Protein AF-M5C5A0-F1 (afdb_monomer)

Secondary structure (DSSP, 8-state):
----------------------------PPPPGGGS--TTB-TTT-SB-SSEEEEEPTTSBEEEEEHHHHHHHHHHTTSB-TTT--B--GGGPEEPB-EE-TTS-EE-TTT-PBP-TTS-EEEETTT-BEEEHHHHTT-TTSEETTTTEE--GGGEEEEE-SS------S-----------------------------------------

Radius of gyration: 32.24 Å; Cα contacts (8 Å, |Δi|>4): 245; chains: 1; bounding box: 99×106×56 Å

Nearest PDB structures (foldseek):
  7dvq-assembly1_9  TM=9.021E-01  e=2.151E-14  Homo sapiens
  8i0r-assembly1_9  TM=8.790E-01  e=2.094E-12  Homo sapiens
  8i0p-assembly1_9  TM=9.020E-01  e=4.914E-11  Homo sapiens
  8i0t-assembly1_9  TM=8.671E-01  e=1.571E-09  Homo sapiens
  7qtt-assembly1_u  TM=7.329E-01  e=6.210E-10  Homo sapiens

Sequence (211 aa):
MTSALYITHNEHSAGLHSASSRGFRAKQEGPHPGSRTPFDCCALSFQAFEFPVCARNADGTGTVFDLTNIIPWLKEHNNTHPHTNEPLKPADLIKLHYGKNSSGALIDPITMKPLSEHSHIVAIATTGNVFLADSVSKFAGGRDLVADVAFKKEDVITLQDPHRITTLSIAAPVINAPKTTEDSKDKEPAKADAAKPSKSEVTAKPVSRLF

Mean predicted aligned error: 16.78 Å

InterPro domains:
  IPR003613 U-box domain [PS51698] (35-113)
  IPR003613 U-box domain [SM00504] (41-106)
  IPR013083 Zinc finger, RING/FYVE/PHD-type [G3DSA:3.30.40.10] (41-101)

Organism: Thanatephorus cucumeris (strain AG1-IB / isolate 7/3/14) (NCBI:txid1108050)

Solvent-accessible surface area (backbone atoms only — not comparable to full-atom values): 14175 Å² total; per-residue (Å²): 135,86,84,83,81,86,81,83,92,80,87,87,87,84,80,94,72,96,71,78,94,70,70,88,70,75,70,86,71,66,75,58,75,90,77,53,76,56,91,66,29,11,69,83,78,72,40,74,48,87,51,39,24,28,44,73,46,95,88,42,34,29,52,47,28,20,50,85,62,48,56,57,47,26,69,76,52,76,26,36,33,93,86,82,66,44,85,39,53,83,85,64,47,36,58,50,43,75,27,62,49,97,85,67,48,51,23,21,76,84,77,67,43,73,65,54,89,76,40,42,32,27,30,34,63,90,78,16,44,37,36,38,49,76,55,62,76,64,32,78,86,40,35,43,86,88,79,74,44,78,53,56,80,86,36,48,27,42,59,36,55,70,83,61,86,64,90,83,63,89,81,74,84,81,77,82,72,81,86,83,84,84,86,82,89,84,83,89,84,90,86,87,80,90,86,88,90,86,84,88,85,88,85,80,85,83,90,83,84,88,133

Structure (mmCIF, N/CA/C/O backbone):
data_AF-M5C5A0-F1
#
_entry.id   AF-M5C5A0-F1
#
loop_
_atom_site.group_PDB
_atom_site.id
_atom_site.type_symbol
_atom_site.label_atom_id
_atom_site.label_alt_id
_atom_site.label_comp_id
_atom_site.label_asym_id
_atom_site.label_entity_id
_atom_site.label_seq_id
_atom_site.pdbx_PDB_ins_code
_atom_site.Cartn_x
_atom_site.Cartn_y
_atom_site.Cartn_z
_atom_site.occupancy
_atom_site.B_iso_or_equiv
_atom_site.auth_seq_id
_atom_site.auth_comp_id
_atom_site.auth_asym_id
_atom_site.auth_atom_id
_atom_site.pdbx_PDB_model_num
ATOM 1 N N . MET A 1 1 ? 35.079 63.716 -17.275 1.00 40.19 1 MET A N 1
ATOM 2 C CA . MET A 1 1 ? 33.724 64.282 -17.446 1.00 40.19 1 MET A CA 1
ATOM 3 C C . MET A 1 1 ? 32.855 63.189 -18.037 1.00 40.19 1 MET A C 1
ATOM 5 O O . MET A 1 1 ? 33.188 62.666 -19.089 1.00 40.19 1 MET A O 1
ATOM 9 N N . THR A 1 2 ? 31.858 62.746 -17.280 1.00 37.22 2 THR A N 1
ATOM 10 C CA . THR A 1 2 ? 30.973 61.608 -17.570 1.00 37.22 2 THR A CA 1
ATOM 11 C C . THR A 1 2 ? 30.014 61.927 -18.717 1.00 37.22 2 THR A C 1
ATOM 13 O O . THR A 1 2 ? 29.256 62.890 -18.620 1.00 37.22 2 THR A O 1
ATOM 16 N N . SER A 1 3 ? 30.012 61.119 -19.777 1.00 41.59 3 SER A N 1
ATOM 17 C CA . SER A 1 3 ? 29.034 61.217 -20.866 1.00 41.59 3 SER A CA 1
ATOM 18 C C . SER A 1 3 ? 27.768 60.447 -20.489 1.00 41.59 3 SER A C 1
ATOM 20 O O . SER A 1 3 ? 27.772 59.220 -20.448 1.00 41.59 3 SER A O 1
ATOM 22 N N . ALA A 1 4 ? 26.688 61.170 -20.197 1.00 52.03 4 ALA A N 1
ATOM 23 C CA . ALA A 1 4 ? 25.351 60.606 -20.067 1.00 52.03 4 ALA A CA 1
ATOM 24 C C . ALA A 1 4 ? 24.764 60.370 -21.470 1.00 52.03 4 ALA A C 1
ATOM 26 O O . ALA A 1 4 ? 24.557 61.322 -22.219 1.00 52.03 4 ALA A O 1
ATOM 27 N N . LEU A 1 5 ? 24.505 59.111 -21.826 1.00 60.94 5 LEU A N 1
ATOM 28 C CA . LEU A 1 5 ? 23.739 58.734 -23.017 1.00 60.94 5 LEU A CA 1
ATOM 29 C C . LEU A 1 5 ? 22.284 58.490 -22.599 1.00 60.94 5 LEU A C 1
ATOM 31 O O . LEU A 1 5 ? 21.969 57.490 -21.959 1.00 60.94 5 LEU A O 1
ATOM 35 N N . TYR A 1 6 ? 21.408 59.433 -22.940 1.00 51.03 6 TYR A N 1
ATOM 36 C CA . TYR A 1 6 ? 19.956 59.274 -22.875 1.00 51.03 6 TYR A CA 1
ATOM 37 C C . TYR A 1 6 ? 19.506 58.334 -24.001 1.00 51.03 6 TYR A C 1
ATOM 39 O O . TYR A 1 6 ? 19.740 58.626 -25.171 1.00 51.03 6 TYR A O 1
ATOM 47 N N . ILE A 1 7 ? 18.836 57.232 -23.661 1.00 57.78 7 ILE A N 1
ATOM 48 C CA . ILE A 1 7 ? 18.102 56.406 -24.628 1.00 57.78 7 ILE A CA 1
ATOM 49 C C . ILE A 1 7 ? 16.632 56.829 -24.558 1.00 57.78 7 ILE A C 1
ATOM 51 O O . ILE A 1 7 ? 15.976 56.669 -23.530 1.00 57.78 7 ILE A O 1
ATOM 55 N N . THR A 1 8 ? 16.122 57.405 -25.644 1.00 50.47 8 THR A N 1
ATOM 56 C CA . THR A 1 8 ? 14.718 57.799 -25.802 1.00 50.47 8 THR A CA 1
ATOM 57 C C . THR A 1 8 ? 13.889 56.577 -26.191 1.00 50.47 8 THR A C 1
ATOM 59 O O . THR A 1 8 ? 14.078 56.007 -27.263 1.00 50.47 8 THR A O 1
ATOM 62 N N . HIS A 1 9 ? 12.982 56.154 -25.313 1.00 57.19 9 HIS A N 1
ATOM 63 C CA . HIS A 1 9 ? 12.155 54.964 -25.503 1.00 57.19 9 HIS A CA 1
ATOM 64 C C . HIS A 1 9 ? 10.893 55.306 -26.304 1.00 57.19 9 HIS A C 1
ATOM 66 O O . HIS A 1 9 ? 9.845 55.576 -25.722 1.00 57.19 9 HIS A O 1
ATOM 72 N N . ASN A 1 10 ? 10.978 55.315 -27.633 1.00 58.03 10 ASN A N 1
ATOM 73 C CA . ASN A 1 10 ? 9.782 55.336 -28.470 1.00 58.03 10 ASN A CA 1
ATOM 74 C C . ASN A 1 10 ? 10.079 54.776 -29.857 1.00 58.03 10 ASN A C 1
ATOM 76 O O . ASN A 1 10 ? 10.536 55.522 -30.709 1.00 58.03 10 ASN A O 1
ATOM 80 N N . GLU A 1 11 ? 9.808 53.485 -30.048 1.00 42.66 11 GLU A N 1
ATOM 81 C CA . GLU A 1 11 ? 9.328 52.892 -31.303 1.00 42.66 11 GLU A CA 1
ATOM 82 C C . GLU A 1 11 ? 9.222 51.374 -31.129 1.00 42.66 11 GLU A C 1
ATOM 84 O O . GLU A 1 11 ? 10.219 50.673 -31.153 1.00 42.66 11 GLU A O 1
ATOM 89 N N . HIS A 1 12 ? 8.007 50.872 -30.913 1.00 47.75 12 HIS A N 1
ATOM 90 C CA . HIS A 1 12 ? 7.536 49.593 -31.459 1.00 47.75 12 HIS A CA 1
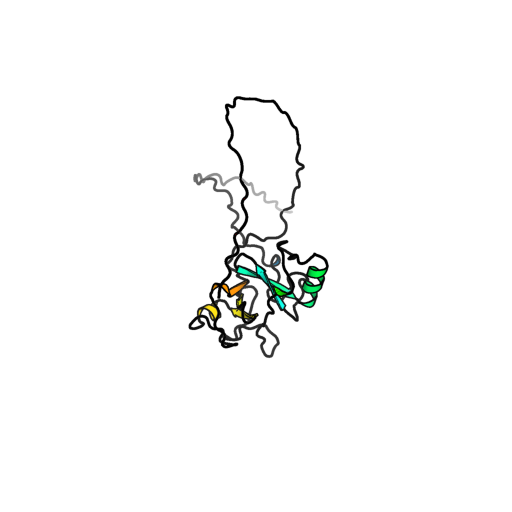ATOM 91 C C . HIS A 1 12 ? 6.006 49.559 -31.314 1.00 47.75 12 HIS A C 1
ATOM 93 O O . HIS A 1 12 ? 5.432 48.879 -30.469 1.00 47.75 12 HIS A O 1
ATOM 99 N N . SER A 1 13 ? 5.333 50.361 -32.141 1.00 51.03 13 SER A N 1
ATOM 100 C CA . SER A 1 13 ? 3.900 50.236 -32.421 1.00 51.03 13 SER A CA 1
ATOM 101 C C . SER A 1 13 ? 3.732 49.852 -33.885 1.00 51.03 13 SER A C 1
ATOM 103 O O . SER A 1 13 ? 3.655 50.723 -34.741 1.00 51.03 13 SER A O 1
ATOM 105 N N . ALA A 1 14 ? 3.711 48.550 -34.171 1.00 47.53 14 ALA A N 1
ATOM 106 C CA . ALA A 1 14 ? 3.110 47.978 -35.378 1.00 47.53 14 ALA A CA 1
ATOM 107 C C . ALA A 1 14 ? 3.051 46.450 -35.239 1.00 47.53 14 ALA A C 1
ATOM 109 O O . ALA A 1 14 ? 4.077 45.778 -35.235 1.00 47.53 14 ALA A O 1
ATOM 110 N N . GLY A 1 15 ? 1.842 45.903 -35.126 1.00 41.78 15 GLY A N 1
ATOM 111 C CA . GLY A 1 15 ? 1.625 44.460 -35.074 1.00 41.78 15 GLY A CA 1
ATOM 112 C C . GLY A 1 15 ? 0.195 44.105 -34.700 1.00 41.78 15 GLY A C 1
ATOM 113 O O . GLY A 1 15 ? -0.046 43.492 -33.666 1.00 41.78 15 GLY A O 1
ATOM 114 N N . LEU A 1 16 ? -0.769 44.536 -35.516 1.00 50.72 16 LEU A N 1
ATOM 115 C CA . LEU A 1 16 ? -2.163 44.125 -35.395 1.00 50.72 16 LEU A CA 1
ATOM 116 C C . LEU A 1 16 ? -2.286 42.659 -35.854 1.00 50.72 16 LEU A C 1
ATOM 118 O O . LEU A 1 16 ? -2.404 42.378 -37.046 1.00 50.72 16 LEU A O 1
ATOM 122 N N . HIS A 1 17 ? -2.287 41.723 -34.908 1.00 46.62 17 HIS A N 1
ATOM 123 C CA . HIS A 1 17 ? -2.818 40.380 -35.122 1.00 46.62 17 HIS A CA 1
ATOM 124 C C . HIS A 1 17 ? -3.947 40.141 -34.125 1.00 46.62 17 HIS A C 1
ATOM 126 O O . HIS A 1 17 ? -3.741 40.037 -32.918 1.00 46.62 17 HIS A O 1
ATOM 132 N N . SER A 1 18 ? -5.166 40.083 -34.658 1.00 52.34 18 SER A N 1
ATOM 133 C CA . SER A 1 18 ? -6.343 39.625 -33.935 1.00 52.34 18 SER A CA 1
ATOM 134 C C . SER A 1 18 ? -6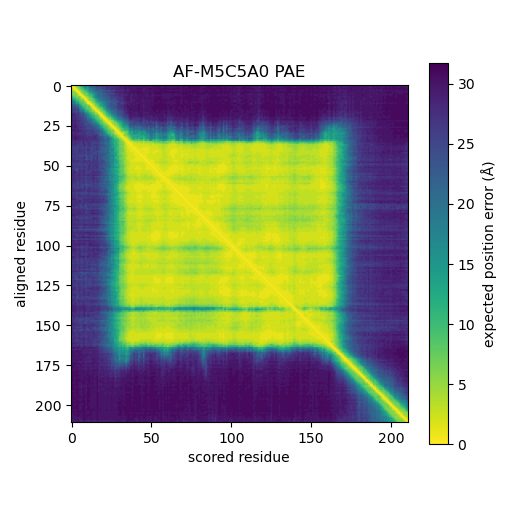.173 38.133 -33.640 1.00 52.34 18 SER A C 1
ATOM 136 O O . SER A 1 18 ? -6.339 37.295 -34.523 1.00 52.34 18 SER A O 1
ATOM 138 N N . ALA A 1 19 ? -5.797 37.799 -32.409 1.00 47.44 19 ALA A N 1
ATOM 139 C CA . ALA A 1 19 ? -5.860 36.445 -31.877 1.00 47.44 19 ALA A CA 1
ATOM 140 C C . ALA A 1 19 ? -6.414 36.533 -30.454 1.00 47.44 19 ALA A C 1
ATOM 142 O O . ALA A 1 19 ? -5.697 36.785 -29.493 1.00 47.44 19 ALA A O 1
ATOM 143 N N . SER A 1 20 ? -7.739 36.405 -30.382 1.00 48.97 20 SER A N 1
ATOM 144 C CA . SER A 1 20 ? -8.556 36.007 -29.235 1.00 48.97 20 SER A CA 1
ATOM 145 C C . SER A 1 20 ? -7.844 35.881 -27.883 1.00 48.97 20 SER A C 1
ATOM 147 O O . SER A 1 20 ? -7.026 34.983 -27.671 1.00 48.97 20 SER A O 1
ATOM 149 N N . SER A 1 21 ? -8.312 36.687 -26.935 1.00 56.75 21 SER A N 1
ATOM 150 C CA . SER A 1 21 ? -8.295 36.436 -25.499 1.00 56.75 21 SER A CA 1
ATOM 151 C C . SER A 1 21 ? -8.746 35.006 -25.165 1.00 56.75 21 SER A C 1
ATOM 153 O O . SER A 1 21 ? -9.904 34.724 -24.865 1.00 56.75 21 SER A O 1
ATOM 155 N N . ARG A 1 22 ? -7.806 34.067 -25.167 1.00 49.69 22 ARG A N 1
ATOM 156 C CA . ARG A 1 22 ? -7.911 32.853 -24.365 1.00 49.69 22 ARG A CA 1
ATOM 157 C C . ARG A 1 22 ? -6.935 33.044 -23.226 1.00 49.69 22 ARG A C 1
ATOM 159 O O . ARG A 1 22 ? -5.734 32.878 -23.401 1.00 49.69 22 ARG A O 1
ATOM 166 N N . GLY A 1 23 ? -7.481 33.496 -22.096 1.00 48.44 23 GLY A N 1
ATOM 167 C CA . GLY A 1 23 ? -6.741 33.672 -20.855 1.00 48.44 23 GLY A CA 1
ATOM 168 C C . GLY A 1 23 ? -5.891 32.447 -20.544 1.00 48.44 23 GLY A C 1
ATOM 169 O O . GLY A 1 23 ? -6.205 31.341 -20.989 1.00 48.44 23 GLY A O 1
ATOM 170 N N . PHE A 1 24 ? -4.812 32.669 -19.796 1.00 56.44 24 PHE A N 1
ATOM 171 C CA . PHE A 1 24 ? -3.973 31.620 -19.236 1.00 56.44 24 PHE A CA 1
ATOM 172 C C . PHE A 1 24 ? -4.874 30.545 -18.617 1.00 56.44 24 PHE A C 1
ATOM 174 O O . PHE A 1 24 ? -5.421 30.710 -17.528 1.00 56.44 24 PHE A O 1
ATOM 181 N N . ARG A 1 25 ? -5.093 29.451 -19.351 1.00 60.34 25 ARG A N 1
ATOM 182 C CA . ARG A 1 25 ? -5.621 28.234 -18.762 1.00 60.34 25 ARG A CA 1
ATOM 183 C C . ARG A 1 25 ? -4.460 27.721 -17.945 1.00 60.34 25 ARG A C 1
ATOM 185 O O . ARG A 1 25 ? -3.510 27.207 -18.531 1.00 60.34 25 ARG A O 1
ATOM 192 N N . ALA A 1 26 ? -4.529 27.924 -16.629 1.00 57.62 26 ALA A N 1
ATOM 193 C CA . ALA A 1 26 ? -3.679 27.203 -15.704 1.00 57.62 26 ALA A CA 1
ATOM 194 C C . ALA A 1 26 ? -3.696 25.750 -16.173 1.00 57.62 26 ALA A C 1
ATOM 196 O O . ALA A 1 26 ? -4.761 25.130 -16.286 1.00 57.62 26 ALA A O 1
ATOM 197 N N . LYS A 1 27 ? -2.526 25.257 -16.586 1.00 57.22 27 LYS A N 1
ATOM 198 C CA . LYS A 1 27 ? -2.355 23.832 -16.817 1.00 57.22 27 LYS A CA 1
ATOM 199 C C . LYS A 1 27 ? -2.840 23.195 -15.522 1.00 57.22 27 LYS A C 1
ATOM 201 O O . LYS A 1 27 ? -2.522 23.711 -14.454 1.00 57.22 27 LYS A O 1
ATOM 206 N N . GLN A 1 28 ? -3.691 22.177 -15.611 1.00 52.94 28 GLN A N 1
ATOM 207 C CA . GLN A 1 28 ? -4.083 21.427 -14.427 1.00 52.94 28 GLN A CA 1
ATOM 208 C C . GLN A 1 28 ? -2.811 20.748 -13.925 1.00 52.94 28 GLN A C 1
ATOM 210 O O . GLN A 1 28 ? -2.444 19.664 -14.373 1.00 52.94 28 GLN A O 1
ATOM 215 N N . GLU A 1 29 ? -2.061 21.479 -13.111 1.00 54.75 29 GLU A N 1
ATOM 216 C CA . GLU A 1 29 ? -0.923 20.986 -12.376 1.00 54.75 29 GLU A CA 1
ATOM 217 C C . GLU A 1 29 ? -1.523 19.963 -11.424 1.00 54.75 29 GLU A C 1
ATOM 219 O O . GLU A 1 29 ? -2.435 20.261 -10.648 1.00 54.75 29 GLU A O 1
ATOM 224 N N . GLY A 1 30 ? -1.103 18.707 -11.588 1.00 55.47 30 GLY A N 1
ATOM 225 C CA . GLY A 1 30 ? -1.418 17.684 -10.606 1.00 55.47 30 GLY A CA 1
ATOM 226 C C . GLY A 1 30 ? -0.950 18.146 -9.221 1.00 55.47 30 GLY A C 1
ATOM 227 O O . GLY A 1 30 ? -0.131 19.066 -9.130 1.00 55.47 30 GLY A O 1
ATOM 228 N N . PRO A 1 31 ? -1.455 17.527 -8.144 1.00 55.44 31 PRO A N 1
ATOM 229 C CA . PRO A 1 31 ? -1.026 17.853 -6.791 1.00 55.44 31 PRO A CA 1
ATOM 230 C C . PRO A 1 31 ? 0.504 17.933 -6.723 1.00 55.44 31 PRO A C 1
ATOM 232 O O . PRO A 1 31 ? 1.196 17.048 -7.234 1.00 55.44 31 PRO A O 1
ATOM 235 N N . HIS A 1 32 ? 1.036 19.016 -6.149 1.00 57.50 32 HIS A N 1
ATOM 236 C CA . HIS A 1 32 ? 2.481 19.202 -6.016 1.00 57.50 32 HIS A CA 1
ATOM 237 C C . HIS A 1 32 ? 3.054 17.958 -5.306 1.00 57.50 32 HIS A C 1
ATOM 239 O O . HIS A 1 32 ? 2.452 17.545 -4.314 1.00 57.50 32 HIS A O 1
ATOM 245 N N . PRO A 1 33 ? 4.170 17.345 -5.750 1.00 54.09 33 PRO A N 1
ATOM 246 C CA . PRO A 1 33 ? 4.688 16.096 -5.173 1.00 54.09 33 PRO A CA 1
ATOM 247 C C . PRO A 1 33 ? 4.787 16.094 -3.634 1.00 54.09 33 PRO A C 1
ATOM 249 O O . PRO A 1 33 ? 4.446 15.105 -3.001 1.00 54.09 33 PRO A O 1
ATOM 252 N N . GLY A 1 34 ? 5.086 17.240 -3.009 1.00 58.50 34 GLY A N 1
ATOM 253 C CA . GLY A 1 34 ? 5.110 17.386 -1.544 1.00 58.50 34 GLY A CA 1
ATOM 254 C C . GLY A 1 34 ? 3.751 17.351 -0.822 1.00 58.50 34 GLY A C 1
ATOM 255 O O . GLY A 1 34 ? 3.719 17.473 0.396 1.00 58.50 34 GLY A O 1
ATOM 256 N N . SER A 1 35 ? 2.630 17.217 -1.536 1.00 67.00 35 SER A N 1
ATOM 257 C CA . SER A 1 35 ? 1.283 17.096 -0.948 1.00 67.00 35 SER A CA 1
ATOM 258 C C . SER A 1 35 ? 0.853 15.647 -0.704 1.00 67.00 35 SER A C 1
ATOM 260 O O . SER A 1 35 ? -0.191 15.410 -0.093 1.00 67.00 35 SER A O 1
ATOM 262 N N . ARG A 1 36 ? 1.644 14.674 -1.172 1.00 76.38 36 ARG A N 1
ATOM 263 C CA . ARG A 1 36 ? 1.360 13.246 -1.046 1.00 76.38 36 ARG A CA 1
ATOM 264 C C . ARG A 1 36 ? 2.233 12.630 0.041 1.00 76.38 36 ARG A C 1
ATOM 266 O O . ARG A 1 36 ? 3.435 12.870 0.082 1.00 76.38 36 ARG A O 1
ATOM 273 N N . THR A 1 37 ? 1.647 11.777 0.877 1.00 85.88 37 THR A N 1
ATOM 274 C CA . THR A 1 37 ? 2.431 10.917 1.768 1.00 85.88 37 THR A CA 1
ATOM 275 C C . THR A 1 37 ? 3.369 10.039 0.930 1.00 85.88 37 THR A C 1
ATOM 277 O O . THR A 1 37 ? 2.889 9.382 -0.002 1.00 85.88 37 THR A O 1
ATOM 280 N N . PRO A 1 38 ? 4.677 10.002 1.243 1.00 91.38 38 PRO A N 1
ATOM 281 C CA . PRO A 1 38 ? 5.609 9.081 0.604 1.00 91.38 38 PRO A CA 1
ATOM 282 C C . PRO A 1 38 ? 5.121 7.628 0.676 1.00 91.38 38 PRO A C 1
ATOM 284 O O . PRO A 1 38 ? 4.442 7.236 1.627 1.00 91.38 38 PRO A O 1
ATOM 287 N N . PHE A 1 39 ? 5.461 6.820 -0.330 1.00 92.62 39 PHE A N 1
ATOM 288 C CA . PHE A 1 39 ? 4.969 5.439 -0.462 1.00 92.62 39 PHE A CA 1
ATOM 289 C C . PHE A 1 39 ? 5.464 4.483 0.635 1.00 92.62 39 PHE A C 1
ATOM 291 O O . PHE A 1 39 ? 4.915 3.392 0.798 1.00 92.62 39 PHE A O 1
ATOM 298 N N . ASP A 1 40 ? 6.514 4.882 1.347 1.00 94.50 40 ASP A N 1
ATOM 299 C CA . ASP A 1 40 ? 7.178 4.181 2.442 1.00 94.50 40 ASP A CA 1
ATOM 300 C C . ASP A 1 40 ? 6.813 4.747 3.828 1.00 94.50 40 ASP A C 1
ATOM 302 O O . ASP A 1 40 ? 7.341 4.291 4.844 1.00 94.50 40 ASP A O 1
ATOM 306 N N . CYS A 1 41 ? 5.873 5.697 3.887 1.00 95.00 41 CYS A N 1
ATOM 307 C CA . CYS A 1 41 ? 5.449 6.360 5.115 1.00 95.00 41 CYS A CA 1
ATOM 308 C C . CYS A 1 41 ? 3.999 6.043 5.505 1.00 95.00 41 CYS A C 1
ATOM 310 O O . CYS A 1 41 ? 3.114 5.822 4.679 1.00 95.00 41 CYS A O 1
ATOM 312 N N . CYS A 1 42 ? 3.742 6.071 6.809 1.00 95.50 42 CYS A N 1
ATOM 313 C CA . CYS A 1 42 ? 2.410 6.003 7.394 1.00 95.50 42 CYS A CA 1
ATOM 314 C C . CYS A 1 42 ? 1.629 7.290 7.094 1.00 95.50 42 CYS A C 1
ATOM 316 O O . CYS A 1 42 ? 2.104 8.388 7.384 1.00 95.50 42 CYS A O 1
ATOM 318 N N . ALA A 1 43 ? 0.395 7.167 6.604 1.00 94.75 43 ALA A N 1
ATOM 319 C CA . ALA A 1 43 ? -0.452 8.323 6.310 1.00 94.75 43 ALA A CA 1
ATOM 320 C C . ALA A 1 43 ? -0.928 9.092 7.556 1.00 94.75 43 ALA A C 1
ATOM 322 O O . ALA A 1 43 ? -1.437 10.195 7.413 1.00 94.75 43 ALA A O 1
ATOM 323 N N . LEU A 1 44 ? -0.780 8.532 8.762 1.00 94.25 44 LEU A N 1
ATOM 324 C CA . LEU A 1 44 ? -1.154 9.209 10.009 1.00 94.25 44 LEU A CA 1
ATOM 325 C C . LEU A 1 44 ? 0.022 9.959 10.652 1.00 94.25 44 LEU A C 1
ATOM 327 O O . LEU A 1 44 ? -0.142 11.087 11.099 1.00 94.25 44 LEU A O 1
ATOM 331 N N . SER A 1 45 ? 1.203 9.336 10.712 1.00 94.25 45 SER A N 1
ATOM 332 C CA . SER A 1 45 ? 2.382 9.907 11.384 1.00 94.25 45 SER A CA 1
ATOM 333 C C . SER A 1 45 ? 3.384 10.562 10.433 1.00 94.25 45 SER A C 1
ATOM 335 O O . SER A 1 45 ? 4.285 11.252 10.900 1.00 94.25 45 SER A O 1
ATOM 337 N N . PHE A 1 46 ? 3.262 10.337 9.120 1.00 93.56 46 PHE A N 1
ATOM 338 C CA . PHE A 1 46 ? 4.229 10.752 8.092 1.00 93.56 46 PHE A CA 1
ATOM 339 C C . PHE A 1 46 ? 5.655 10.222 8.321 1.00 93.56 46 PHE A C 1
ATOM 341 O O . PHE A 1 46 ? 6.622 10.753 7.781 1.00 93.56 46 PHE A O 1
ATOM 348 N N . GLN A 1 47 ? 5.783 9.157 9.111 1.00 94.44 47 GLN A N 1
ATOM 349 C CA . GLN A 1 47 ? 7.037 8.466 9.392 1.00 94.44 47 GLN A CA 1
ATOM 350 C C . GLN A 1 47 ? 7.089 7.139 8.644 1.00 94.44 47 GLN A C 1
ATOM 352 O O . GLN A 1 47 ? 6.044 6.559 8.337 1.00 94.44 47 GLN A O 1
ATOM 357 N N . ALA A 1 48 ? 8.301 6.642 8.400 1.00 95.06 48 ALA A N 1
ATOM 358 C CA . ALA A 1 48 ? 8.505 5.325 7.813 1.00 95.06 48 ALA A CA 1
ATOM 359 C C . ALA A 1 48 ? 7.789 4.245 8.639 1.00 95.06 48 ALA A C 1
ATOM 361 O O . ALA A 1 48 ? 7.879 4.236 9.869 1.00 95.06 48 ALA A O 1
ATOM 362 N N . PHE A 1 49 ? 7.057 3.353 7.972 1.00 95.62 49 PHE A N 1
ATOM 363 C CA . PHE A 1 49 ? 6.327 2.280 8.652 1.00 95.62 49 PHE A CA 1
ATOM 364 C C . PHE A 1 49 ? 7.233 1.084 8.984 1.00 95.62 49 PHE A C 1
ATOM 366 O O . PHE A 1 49 ? 8.175 0.770 8.253 1.00 95.62 49 PHE A O 1
ATOM 373 N N . GLU A 1 50 ? 6.902 0.361 10.056 1.00 94.94 50 GLU A N 1
ATOM 374 C CA . GLU A 1 50 ? 7.546 -0.915 10.402 1.00 94.94 50 GLU A CA 1
ATOM 375 C C . GLU A 1 50 ? 6.602 -2.090 10.123 1.00 94.94 50 GLU A C 1
ATOM 377 O O . GLU A 1 50 ? 6.994 -3.080 9.495 1.00 94.94 50 GLU A O 1
ATOM 382 N N . PHE A 1 51 ? 5.330 -1.939 10.503 1.00 96.69 51 PHE A N 1
ATOM 383 C CA . PHE A 1 51 ? 4.268 -2.921 10.311 1.00 96.69 51 PHE A CA 1
ATOM 384 C C . PHE A 1 51 ? 3.150 -2.307 9.461 1.00 96.69 51 PHE A C 1
ATOM 386 O O . PHE A 1 51 ? 2.092 -1.949 9.992 1.00 96.69 51 PHE A O 1
ATOM 393 N N . PRO A 1 52 ? 3.366 -2.163 8.140 1.00 97.62 52 PRO A N 1
ATOM 394 C CA . PRO A 1 52 ? 2.402 -1.512 7.273 1.00 97.62 52 PRO A CA 1
ATOM 395 C C . PRO A 1 52 ? 1.106 -2.315 7.193 1.00 97.62 52 PRO A C 1
ATOM 397 O O . PRO A 1 52 ? 1.099 -3.535 7.002 1.00 97.62 52 PRO A O 1
ATOM 400 N N . VAL A 1 53 ? -0.003 -1.601 7.300 1.00 98.06 53 VAL A N 1
ATOM 401 C CA . VAL A 1 53 ? -1.355 -2.103 7.089 1.00 98.06 53 VAL A CA 1
ATOM 402 C C . VAL A 1 53 ? -2.100 -1.168 6.149 1.00 98.06 53 VAL A C 1
ATOM 404 O O . VAL A 1 53 ? -1.852 0.035 6.113 1.00 98.06 53 VAL A O 1
ATOM 407 N N . CYS A 1 54 ? -3.020 -1.720 5.376 1.00 97.31 54 CYS A N 1
ATOM 408 C CA . CYS A 1 54 ? -3.828 -0.993 4.419 1.00 97.31 54 CYS A CA 1
ATOM 409 C C . CYS A 1 54 ? -5.281 -0.956 4.881 1.00 97.31 54 CYS A C 1
ATOM 411 O O . CYS A 1 54 ? -5.874 -1.999 5.166 1.00 97.31 54 CYS A O 1
ATOM 413 N N . ALA A 1 55 ? -5.856 0.242 4.906 1.00 97.19 55 ALA A N 1
ATOM 414 C CA . ALA A 1 55 ? -7.297 0.422 4.891 1.00 97.19 55 ALA A CA 1
ATOM 415 C C . ALA A 1 55 ? -7.755 0.527 3.434 1.00 97.19 55 ALA A C 1
ATOM 417 O O . ALA A 1 55 ? -7.281 1.391 2.692 1.00 97.19 55 ALA A O 1
ATOM 418 N N . ARG A 1 56 ? -8.654 -0.365 3.016 1.00 95.81 56 ARG A N 1
ATOM 419 C CA . ARG A 1 56 ? -9.205 -0.370 1.660 1.00 95.81 56 ARG A CA 1
ATOM 420 C C . ARG A 1 56 ? -10.344 0.645 1.550 1.00 95.81 56 ARG A C 1
ATOM 422 O O . ARG A 1 56 ? -11.297 0.583 2.319 1.00 95.81 56 ARG A O 1
ATOM 429 N N . ASN A 1 57 ? -10.267 1.517 0.552 1.00 92.75 57 ASN A N 1
ATOM 430 C CA . ASN A 1 57 ? -11.287 2.512 0.240 1.00 92.75 57 ASN A CA 1
ATOM 431 C C . ASN A 1 57 ? -12.322 1.955 -0.752 1.00 92.75 57 ASN A C 1
ATOM 433 O O . ASN A 1 57 ? -12.047 1.028 -1.524 1.00 92.75 57 ASN A O 1
ATOM 437 N N . ALA A 1 58 ? -13.512 2.561 -0.777 1.00 90.62 58 ALA A N 1
ATOM 438 C CA . ALA A 1 58 ? -14.601 2.164 -1.673 1.00 90.62 58 ALA A CA 1
ATOM 439 C C . ALA A 1 58 ? -14.265 2.327 -3.171 1.00 90.62 58 ALA A C 1
ATOM 441 O O . ALA A 1 58 ? -14.814 1.618 -4.012 1.00 90.62 58 ALA A O 1
ATOM 442 N N . ASP A 1 59 ? -13.342 3.229 -3.514 1.00 90.25 59 ASP A N 1
ATOM 443 C CA . ASP A 1 59 ? -12.927 3.518 -4.892 1.00 90.25 59 ASP A CA 1
ATOM 444 C C . ASP A 1 59 ? -11.869 2.542 -5.448 1.00 90.25 59 ASP A C 1
ATOM 446 O O . ASP A 1 59 ? -11.379 2.734 -6.563 1.00 90.25 59 ASP A O 1
ATOM 450 N N . GLY A 1 60 ? -11.504 1.510 -4.677 1.00 91.19 60 GLY A N 1
ATOM 451 C CA . GLY A 1 60 ? -10.470 0.533 -5.029 1.00 91.19 60 GLY A CA 1
ATOM 452 C C . GLY A 1 60 ? -9.046 0.961 -4.667 1.00 91.19 60 GLY A C 1
ATOM 453 O O . GLY A 1 60 ? -8.105 0.200 -4.902 1.00 91.19 60 GLY A O 1
ATOM 454 N N . THR A 1 61 ? -8.863 2.146 -4.076 1.00 93.81 61 THR A N 1
ATOM 455 C CA . THR A 1 61 ? -7.565 2.542 -3.518 1.00 93.81 61 THR A CA 1
ATOM 456 C C . THR A 1 61 ? -7.379 2.059 -2.089 1.00 93.81 61 THR A C 1
ATOM 458 O O . THR A 1 61 ? -8.308 1.556 -1.457 1.00 93.81 61 THR A O 1
ATOM 461 N N . GLY A 1 62 ? -6.162 2.195 -1.574 1.00 94.31 62 GLY A N 1
ATOM 462 C CA . GLY A 1 62 ? -5.850 1.900 -0.186 1.00 94.31 62 GLY A CA 1
ATOM 463 C C . GLY A 1 62 ? -5.017 2.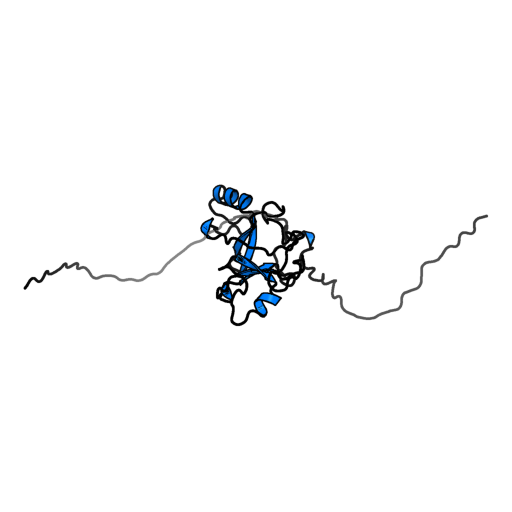997 0.455 1.00 94.31 62 GLY A C 1
ATOM 464 O O . GLY A 1 62 ? -4.095 3.526 -0.166 1.00 94.31 62 GLY A O 1
ATOM 465 N N . THR A 1 63 ? -5.317 3.317 1.710 1.00 95.44 63 THR A N 1
ATOM 466 C CA . THR A 1 63 ? -4.480 4.195 2.532 1.00 95.44 63 THR A CA 1
ATOM 467 C C . THR A 1 63 ? -3.609 3.344 3.447 1.00 95.44 63 THR A C 1
ATOM 469 O O . THR A 1 63 ? -4.108 2.470 4.158 1.00 95.44 63 THR A O 1
ATOM 472 N N . VAL A 1 64 ? -2.295 3.574 3.400 1.00 97.06 64 VAL A N 1
ATOM 473 C CA . VAL A 1 64 ? -1.317 2.818 4.188 1.00 97.06 64 VAL A CA 1
ATOM 474 C C . VAL A 1 64 ? -1.080 3.510 5.522 1.00 97.06 64 VAL A C 1
ATOM 476 O O . VAL A 1 64 ? -0.806 4.709 5.587 1.00 97.06 64 VAL A O 1
ATOM 479 N N . PHE A 1 65 ? -1.149 2.734 6.591 1.00 97.50 65 PHE A N 1
ATOM 480 C CA . PHE A 1 65 ? -0.830 3.159 7.940 1.00 97.50 65 PHE A CA 1
ATOM 481 C C . PHE A 1 65 ? 0.174 2.201 8.560 1.00 97.50 65 PHE A C 1
ATOM 483 O O . PHE A 1 65 ? 0.314 1.060 8.131 1.00 97.50 65 PHE A O 1
ATOM 490 N N . ASP A 1 66 ? 0.840 2.648 9.611 1.00 97.75 66 ASP A N 1
ATOM 491 C CA . ASP A 1 66 ? 1.566 1.743 10.486 1.00 97.75 66 ASP A CA 1
ATOM 492 C C . ASP A 1 66 ? 0.630 1.200 11.573 1.00 97.75 66 ASP A C 1
ATOM 494 O O . ASP A 1 66 ? -0.153 1.956 12.164 1.00 97.75 66 ASP A O 1
ATOM 498 N N . LEU A 1 67 ? 0.716 -0.105 11.844 1.00 97.19 67 LEU A N 1
ATOM 499 C CA . LEU A 1 67 ? -0.144 -0.800 12.804 1.00 97.19 67 LEU A CA 1
ATOM 500 C C . LEU A 1 67 ? -0.120 -0.133 14.188 1.00 97.19 67 LEU A C 1
ATOM 502 O O . LEU A 1 67 ? -1.165 -0.004 14.829 1.00 97.19 67 LEU A O 1
ATOM 506 N N . THR A 1 68 ? 1.057 0.310 14.641 1.00 96.75 68 THR A N 1
ATOM 507 C CA . THR A 1 68 ? 1.223 0.906 15.975 1.00 96.75 68 THR A CA 1
ATOM 508 C C . THR A 1 68 ? 0.523 2.258 16.105 1.00 96.75 68 THR A C 1
ATOM 510 O O . THR A 1 68 ? 0.125 2.629 17.205 1.00 96.75 68 THR A O 1
ATOM 513 N N . ASN A 1 69 ? 0.296 2.943 14.981 1.00 96.94 69 ASN A N 1
ATOM 514 C CA . ASN A 1 69 ? -0.327 4.261 14.923 1.00 96.94 69 ASN A CA 1
ATOM 515 C C . ASN A 1 69 ? -1.839 4.183 14.659 1.00 96.94 69 ASN A C 1
ATOM 517 O O . ASN A 1 69 ? -2.620 4.888 15.300 1.00 96.94 69 ASN A O 1
ATOM 521 N N . ILE A 1 70 ? -2.284 3.306 13.751 1.00 97.62 70 ILE A N 1
ATOM 522 C CA . ILE A 1 70 ? -3.708 3.224 13.386 1.00 97.62 70 ILE A CA 1
ATOM 523 C C . ILE A 1 70 ? -4.562 2.551 14.462 1.00 97.62 70 ILE A C 1
ATOM 525 O O . ILE A 1 70 ? -5.707 2.943 14.672 1.00 97.62 70 ILE A O 1
ATOM 529 N N . ILE A 1 71 ? -4.035 1.557 15.183 1.00 97.69 71 ILE A N 1
ATOM 530 C CA . ILE A 1 71 ? -4.824 0.840 16.194 1.00 97.69 71 ILE A CA 1
ATOM 531 C C . ILE A 1 71 ? -5.231 1.753 17.366 1.00 97.69 71 ILE A C 1
ATOM 533 O O . ILE A 1 71 ? -6.406 1.715 17.743 1.00 97.69 71 ILE A O 1
ATOM 537 N N . PRO A 1 72 ? -4.340 2.583 17.946 1.00 97.38 72 PRO A N 1
ATOM 538 C CA . PRO A 1 72 ? -4.742 3.595 18.922 1.00 97.38 72 PRO A CA 1
ATOM 539 C C . PRO A 1 72 ? -5.771 4.582 18.365 1.00 97.38 72 PRO A C 1
ATOM 541 O O . PRO A 1 72 ? -6.779 4.826 19.026 1.00 97.38 72 PRO A O 1
ATOM 544 N N . TRP A 1 73 ? -5.580 5.063 17.129 1.00 97.50 73 TRP A N 1
ATOM 545 C CA . TRP A 1 73 ? -6.522 5.979 16.481 1.00 97.50 73 TRP A CA 1
ATOM 546 C C . TRP A 1 73 ? -7.940 5.405 16.423 1.00 97.50 73 TRP A C 1
ATOM 548 O O . TRP A 1 73 ? -8.892 6.068 16.832 1.00 97.50 73 TRP A O 1
ATOM 558 N N . LEU A 1 74 ? -8.087 4.156 15.965 1.00 97.56 74 LEU A N 1
ATOM 559 C CA . LEU A 1 74 ? -9.395 3.503 15.849 1.00 97.56 74 LEU A CA 1
ATOM 560 C C . LEU A 1 74 ? -10.084 3.322 17.206 1.00 97.56 74 LEU A C 1
ATOM 562 O O . LEU A 1 74 ? -11.307 3.424 17.281 1.00 97.56 74 LEU A O 1
ATOM 566 N N . LYS A 1 75 ? -9.322 3.088 18.280 1.00 97.38 75 LYS A N 1
ATOM 567 C CA . LYS A 1 75 ? -9.877 2.986 19.639 1.00 97.38 75 LYS A CA 1
ATOM 568 C C . LYS A 1 75 ? -10.417 4.325 20.139 1.00 97.38 75 LYS A C 1
ATOM 570 O O . LYS A 1 75 ? -11.476 4.348 20.755 1.00 97.38 75 LYS A O 1
ATOM 575 N N . GLU A 1 76 ? -9.706 5.415 19.871 1.00 97.56 76 GLU A N 1
ATOM 576 C CA . GLU A 1 76 ? -10.090 6.763 20.306 1.00 97.56 76 GLU A CA 1
ATOM 577 C C . GLU A 1 76 ? -11.235 7.348 19.462 1.00 97.56 76 GLU A C 1
ATOM 579 O O . GLU A 1 76 ? -12.136 7.990 19.994 1.00 97.56 76 GLU A O 1
ATOM 584 N N . HIS A 1 77 ? -11.256 7.053 18.160 1.00 96.69 77 HIS A N 1
ATOM 585 C CA . HIS A 1 77 ? -12.199 7.630 17.195 1.00 96.69 77 HIS A CA 1
ATOM 586 C C . HIS A 1 77 ? -13.311 6.654 16.788 1.00 96.69 77 HIS A C 1
ATOM 588 O O . HIS A 1 77 ? -13.885 6.767 15.706 1.00 96.69 77 HIS A O 1
ATOM 594 N N . ASN A 1 78 ? -13.618 5.677 17.647 1.00 96.62 78 ASN A N 1
ATOM 595 C CA . ASN A 1 78 ? -14.743 4.753 17.492 1.00 96.62 78 ASN A CA 1
ATOM 596 C C . ASN A 1 78 ? -14.787 4.049 16.116 1.00 96.62 78 ASN A C 1
ATOM 598 O O . ASN A 1 78 ? -15.826 4.013 15.456 1.00 96.62 78 ASN A O 1
ATOM 602 N N . ASN A 1 79 ? -13.655 3.471 15.702 1.00 97.25 79 ASN A N 1
ATOM 603 C CA . ASN A 1 79 ? -13.475 2.762 14.430 1.00 97.25 79 ASN A CA 1
ATOM 604 C C . ASN A 1 79 ? -13.772 3.635 13.197 1.00 97.25 79 ASN A C 1
ATOM 606 O O . ASN A 1 79 ? -14.534 3.236 12.317 1.00 97.25 79 ASN A O 1
ATOM 610 N N . THR A 1 80 ? -13.170 4.826 13.142 1.00 96.94 80 THR A N 1
ATOM 611 C CA . THR A 1 80 ? -13.331 5.789 12.041 1.00 96.94 80 THR A CA 1
ATOM 612 C C . THR A 1 80 ? -12.013 6.011 11.301 1.00 96.94 80 THR A C 1
ATOM 614 O O . THR A 1 80 ? -10.969 6.236 11.920 1.00 96.94 80 THR A O 1
ATOM 617 N N . HIS A 1 81 ? -12.054 5.977 9.970 1.00 95.31 81 HIS A N 1
ATOM 618 C CA . HIS A 1 81 ? -10.900 6.202 9.105 1.00 95.31 81 HIS A CA 1
ATOM 619 C C . HIS A 1 81 ? -10.383 7.656 9.221 1.00 95.31 81 HIS A C 1
ATOM 621 O O . HIS A 1 81 ? -11.167 8.581 9.001 1.00 95.31 81 HIS A O 1
ATOM 627 N N . PRO A 1 82 ? -9.071 7.896 9.454 1.00 93.19 82 PRO A N 1
ATOM 628 C CA . PRO A 1 82 ? -8.527 9.241 9.702 1.00 93.19 82 PRO A CA 1
ATOM 629 C C . PRO A 1 82 ? -8.762 10.277 8.589 1.00 93.19 82 PRO A C 1
ATOM 631 O O . PRO A 1 82 ? -8.948 11.453 8.867 1.00 93.19 82 PRO A O 1
ATOM 634 N N . HIS A 1 83 ? -8.730 9.847 7.322 1.00 89.44 83 HIS A N 1
ATOM 635 C CA . HIS A 1 83 ? -8.842 10.748 6.164 1.00 89.44 83 HIS A CA 1
ATOM 636 C C . HIS A 1 83 ? -10.257 10.865 5.581 1.00 89.44 83 HIS A C 1
ATOM 638 O O . HIS A 1 83 ? -10.692 11.958 5.233 1.00 89.44 83 HIS A O 1
ATOM 644 N N . THR A 1 84 ? -10.972 9.747 5.435 1.00 90.00 84 THR A N 1
ATOM 645 C CA . THR A 1 84 ? -12.282 9.706 4.770 1.00 90.00 84 THR A CA 1
ATOM 646 C C . THR A 1 84 ? -13.450 9.864 5.739 1.00 90.00 84 THR A C 1
ATOM 648 O O . THR A 1 84 ? -14.554 10.166 5.300 1.00 90.00 84 THR A O 1
ATOM 651 N N . ASN A 1 85 ? -13.222 9.696 7.049 1.00 92.44 85 ASN A N 1
ATOM 652 C CA . ASN A 1 85 ? -14.263 9.611 8.079 1.00 92.44 85 ASN A CA 1
ATOM 653 C C . ASN A 1 85 ? -15.261 8.454 7.873 1.00 92.44 85 ASN A C 1
ATOM 655 O O . ASN A 1 85 ? -16.341 8.449 8.462 1.00 92.44 85 ASN A O 1
ATOM 659 N N . GLU A 1 86 ? -14.909 7.463 7.053 1.00 94.50 86 GLU A N 1
ATOM 660 C CA . GLU A 1 86 ? -15.713 6.255 6.869 1.00 94.50 86 GLU A CA 1
ATOM 661 C C . GLU A 1 86 ? -15.482 5.251 8.014 1.00 94.50 86 GLU A C 1
ATOM 663 O O . GLU A 1 86 ? -14.418 5.263 8.642 1.00 94.50 86 GLU A O 1
ATOM 668 N N . PRO A 1 87 ? -16.445 4.357 8.303 1.00 96.62 87 PRO A N 1
ATOM 669 C CA . PRO A 1 87 ? -16.246 3.291 9.280 1.00 96.62 87 PRO A CA 1
ATOM 670 C C . PRO A 1 87 ? -15.097 2.360 8.869 1.00 96.62 87 PRO A C 1
ATOM 672 O O . PRO A 1 87 ? -15.101 1.809 7.771 1.00 96.62 87 PRO A O 1
ATOM 675 N N . LEU A 1 88 ? -14.143 2.140 9.770 1.00 97.19 88 LEU A N 1
ATOM 676 C CA . LEU A 1 88 ? -12.987 1.267 9.57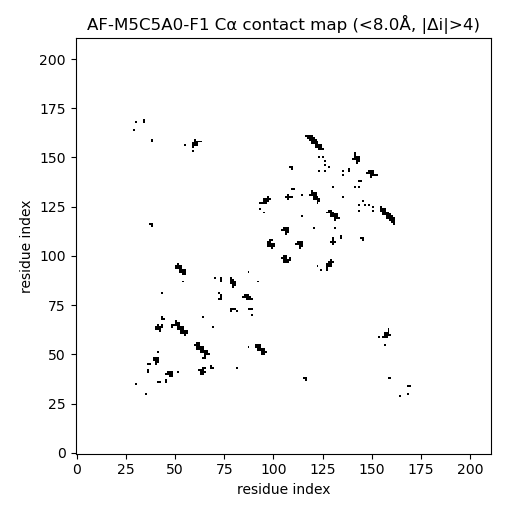2 1.00 97.19 88 LEU A CA 1
ATOM 677 C C . LEU A 1 88 ? -12.743 0.447 10.838 1.00 97.19 88 LEU A C 1
ATOM 679 O O . LEU A 1 88 ? -12.314 0.990 11.859 1.00 97.19 88 LEU A O 1
ATOM 683 N N . LYS A 1 89 ? -12.994 -0.865 10.798 1.00 96.69 89 LYS A N 1
ATOM 684 C CA . LYS A 1 89 ? -12.714 -1.733 11.950 1.00 96.69 89 LYS A CA 1
ATOM 685 C C . LYS A 1 89 ? -11.273 -2.244 11.894 1.00 96.69 89 LYS A C 1
ATOM 687 O O . LYS A 1 89 ? -10.737 -2.448 10.808 1.00 96.69 89 LYS A O 1
ATOM 692 N N . PRO A 1 90 ? -10.666 -2.585 13.044 1.00 96.19 90 PRO A N 1
ATOM 693 C CA . PRO A 1 90 ? -9.340 -3.202 13.073 1.00 96.19 90 PRO A CA 1
ATOM 694 C C . PRO A 1 90 ? -9.237 -4.505 12.267 1.00 96.19 90 PRO A C 1
ATOM 696 O O . PRO A 1 90 ? -8.169 -4.819 11.761 1.00 96.19 90 PRO A O 1
ATOM 699 N N . ALA A 1 91 ? -10.336 -5.257 12.143 1.00 96.06 91 ALA A N 1
ATOM 700 C CA . ALA A 1 91 ? -10.390 -6.498 11.366 1.00 96.06 91 ALA A CA 1
ATOM 701 C C . ALA A 1 91 ? -10.400 -6.271 9.844 1.00 96.06 91 ALA A C 1
ATOM 703 O O . ALA A 1 91 ? -10.076 -7.189 9.099 1.00 96.06 91 ALA A O 1
ATOM 704 N N . ASP A 1 92 ? -10.756 -5.064 9.395 1.00 95.25 92 ASP A N 1
ATOM 705 C CA . ASP A 1 92 ? -10.791 -4.702 7.976 1.00 95.25 92 ASP A CA 1
ATOM 706 C C . ASP A 1 92 ? -9.408 -4.233 7.477 1.00 95.25 92 ASP A C 1
ATOM 708 O O . ASP A 1 92 ? -9.217 -3.991 6.286 1.00 95.25 92 ASP A O 1
ATOM 712 N N . LEU A 1 93 ? -8.432 -4.097 8.386 1.00 97.25 93 LEU A N 1
ATOM 713 C CA . LEU A 1 93 ? -7.058 -3.740 8.056 1.00 97.25 93 LEU A CA 1
ATOM 714 C C . LEU A 1 93 ? -6.329 -4.931 7.433 1.00 97.25 93 LEU A C 1
ATOM 716 O O . LEU A 1 93 ? -6.197 -5.997 8.035 1.00 97.25 93 LEU A O 1
ATOM 720 N N . ILE A 1 94 ? -5.781 -4.713 6.244 1.00 97.94 94 ILE A N 1
ATOM 721 C CA . ILE A 1 94 ? -5.022 -5.720 5.506 1.00 97.94 94 ILE A CA 1
ATOM 722 C C . ILE A 1 94 ? -3.547 -5.534 5.834 1.00 97.94 94 ILE A C 1
ATOM 724 O O . ILE A 1 94 ? -2.984 -4.469 5.590 1.00 97.94 94 ILE A O 1
ATOM 728 N N . LYS A 1 95 ? -2.894 -6.560 6.377 1.00 98.06 95 LYS A N 1
ATOM 729 C CA . LYS A 1 95 ? -1.448 -6.516 6.612 1.00 98.06 95 LYS A CA 1
ATOM 730 C C . LYS A 1 95 ? -0.705 -6.488 5.280 1.00 98.06 95 LYS A C 1
ATOM 732 O O . LYS A 1 95 ? -0.980 -7.317 4.422 1.00 98.06 95 LYS A O 1
ATOM 737 N N . LEU A 1 96 ? 0.230 -5.554 5.122 1.00 98.06 96 LEU A N 1
ATOM 738 C CA . LEU A 1 96 ? 1.025 -5.436 3.907 1.00 98.06 96 LEU A CA 1
ATOM 739 C C . LEU A 1 96 ? 2.394 -6.101 4.056 1.00 98.06 96 LEU A C 1
ATOM 741 O O . LEU A 1 96 ? 3.055 -6.013 5.093 1.00 98.06 96 LEU A O 1
ATOM 745 N N . HIS A 1 97 ? 2.838 -6.720 2.969 1.00 97.06 97 HIS A N 1
ATOM 746 C CA . HIS A 1 97 ? 4.115 -7.404 2.844 1.00 97.06 97 HIS A CA 1
ATOM 747 C C . HIS A 1 97 ? 4.904 -6.782 1.689 1.00 97.06 97 HIS A C 1
ATOM 749 O O . HIS A 1 97 ? 4.702 -7.105 0.519 1.00 97.06 97 HIS A O 1
ATOM 755 N N . TYR A 1 98 ? 5.800 -5.855 2.030 1.00 97.00 98 TYR A N 1
ATOM 756 C CA . TYR A 1 98 ? 6.710 -5.241 1.067 1.00 97.00 98 TYR A CA 1
ATOM 757 C C . TYR A 1 98 ? 7.948 -6.114 0.861 1.00 97.00 98 TYR A C 1
ATOM 759 O O . TYR A 1 98 ? 8.595 -6.523 1.830 1.00 97.00 98 TYR A O 1
ATOM 767 N N . GLY A 1 99 ? 8.315 -6.338 -0.402 1.00 95.88 99 GLY A N 1
ATOM 768 C CA . GLY A 1 99 ? 9.602 -6.925 -0.755 1.00 95.88 99 GLY A CA 1
ATOM 769 C C . GLY A 1 99 ? 10.745 -5.997 -0.344 1.00 95.88 99 GLY A C 1
ATOM 770 O O . GLY A 1 99 ? 10.680 -4.786 -0.557 1.00 95.88 99 GLY A O 1
ATOM 771 N N . LYS A 1 100 ? 11.799 -6.557 0.252 1.00 95.50 100 LYS A N 1
ATOM 772 C CA . LYS A 1 100 ? 13.016 -5.829 0.629 1.00 95.50 100 LYS A CA 1
ATOM 773 C C . LYS A 1 100 ? 14.225 -6.529 0.031 1.00 95.50 100 LYS A C 1
ATOM 775 O O . LYS A 1 100 ? 14.303 -7.756 0.055 1.00 95.50 100 LYS A O 1
ATOM 780 N N . ASN A 1 101 ? 15.163 -5.756 -0.502 1.00 95.06 101 ASN A N 1
ATOM 781 C CA . ASN A 1 101 ? 16.451 -6.290 -0.936 1.00 95.06 101 ASN A CA 1
ATOM 782 C C . ASN A 1 101 ? 17.441 -6.378 0.248 1.00 95.06 101 ASN A C 1
ATOM 784 O O . ASN A 1 101 ? 17.134 -5.991 1.376 1.00 95.06 101 ASN A O 1
ATOM 788 N N . SER A 1 102 ? 18.662 -6.846 -0.016 1.00 95.00 102 SER A N 1
ATOM 789 C CA . SER A 1 102 ? 19.729 -6.944 0.991 1.00 95.00 102 SER A CA 1
ATOM 790 C C . SER A 1 102 ? 20.182 -5.596 1.566 1.00 95.00 102 SER A C 1
ATOM 792 O O . SER A 1 102 ? 20.741 -5.570 2.658 1.00 95.00 102 SER A O 1
ATOM 794 N N . SER A 1 103 ? 19.933 -4.481 0.870 1.00 93.31 103 SER A N 1
ATOM 795 C CA . SER A 1 103 ? 20.215 -3.129 1.367 1.00 93.31 103 SER A CA 1
ATOM 796 C C . SER A 1 103 ? 19.043 -2.513 2.141 1.00 93.31 103 SER A C 1
ATOM 798 O O . SER A 1 103 ? 19.122 -1.352 2.530 1.00 93.31 103 SER A O 1
ATOM 800 N N . GLY A 1 104 ? 17.943 -3.249 2.332 1.00 90.62 104 GLY A N 1
ATOM 801 C CA . GLY A 1 104 ? 16.734 -2.764 2.999 1.00 90.62 104 GLY A CA 1
ATOM 802 C C . GLY A 1 104 ? 15.844 -1.853 2.146 1.00 90.62 104 GLY A C 1
ATOM 803 O O . GLY A 1 104 ? 14.834 -1.367 2.650 1.00 90.62 104 GLY A O 1
ATOM 804 N N . ALA A 1 105 ? 16.171 -1.641 0.868 1.00 93.75 105 ALA A N 1
ATOM 805 C CA . ALA A 1 105 ? 15.339 -0.868 -0.048 1.00 93.75 105 ALA A CA 1
ATOM 806 C C . ALA A 1 105 ? 14.107 -1.677 -0.476 1.00 93.75 105 ALA A C 1
ATOM 808 O O . ALA A 1 105 ? 14.193 -2.891 -0.699 1.00 93.75 105 ALA A O 1
ATOM 809 N N . LEU A 1 106 ? 12.969 -0.991 -0.604 1.00 96.56 106 LEU A N 1
ATOM 810 C CA . LEU A 1 106 ? 11.713 -1.604 -1.025 1.00 96.56 106 LEU A CA 1
ATOM 811 C C . LEU A 1 106 ? 11.766 -1.950 -2.517 1.00 96.56 106 LEU A C 1
ATOM 813 O O . LEU A 1 106 ? 12.107 -1.110 -3.354 1.00 96.56 106 LEU A O 1
ATOM 817 N N . ILE A 1 107 ? 11.419 -3.190 -2.843 1.00 97.19 107 ILE A N 1
ATOM 818 C CA . ILE A 1 107 ? 11.452 -3.730 -4.201 1.00 97.19 107 ILE A CA 1
ATOM 819 C C . ILE A 1 107 ? 10.170 -4.495 -4.518 1.00 97.19 107 ILE A C 1
ATOM 821 O O . ILE A 1 107 ? 9.490 -5.013 -3.632 1.00 97.19 107 ILE A O 1
ATOM 825 N N . ASP A 1 108 ? 9.887 -4.623 -5.807 1.00 96.94 108 ASP A N 1
ATOM 826 C CA . ASP A 1 108 ? 8.951 -5.619 -6.307 1.00 96.94 108 ASP A CA 1
ATOM 827 C C . ASP A 1 108 ? 9.579 -7.025 -6.196 1.00 96.94 108 ASP A C 1
ATOM 829 O O . ASP A 1 108 ? 10.647 -7.249 -6.772 1.00 96.94 108 ASP A O 1
ATOM 833 N N . PRO A 1 109 ? 8.948 -7.986 -5.501 1.00 95.75 109 PRO A N 1
ATOM 834 C CA . PRO A 1 109 ? 9.522 -9.315 -5.277 1.00 95.75 109 PRO A CA 1
ATOM 835 C C . PRO A 1 109 ? 9.597 -10.195 -6.538 1.00 95.75 109 PRO A C 1
ATOM 837 O O . PRO A 1 109 ? 10.301 -11.201 -6.527 1.00 95.75 109 PRO A O 1
ATOM 840 N N . ILE A 1 110 ? 8.897 -9.844 -7.622 1.00 94.06 110 ILE A N 1
ATOM 841 C CA . ILE A 1 110 ? 8.914 -10.593 -8.887 1.00 94.06 110 ILE A CA 1
ATOM 842 C C . ILE A 1 110 ? 9.913 -9.990 -9.861 1.00 94.06 110 ILE A C 1
ATOM 844 O O . ILE A 1 110 ? 10.727 -10.700 -10.449 1.00 94.06 110 ILE A O 1
ATOM 848 N N . THR A 1 111 ? 9.856 -8.674 -10.060 1.00 93.75 111 THR A N 1
ATOM 849 C CA . THR A 1 111 ? 10.734 -8.012 -11.040 1.00 93.75 111 THR A CA 1
ATOM 850 C C . THR A 1 111 ? 12.052 -7.533 -10.445 1.00 93.75 111 THR A C 1
ATOM 852 O O . THR A 1 111 ? 12.922 -7.098 -11.199 1.00 93.75 111 THR A O 1
ATOM 855 N N . MET A 1 112 ? 12.204 -7.591 -9.118 1.00 94.62 112 MET A N 1
ATOM 856 C CA . MET A 1 112 ? 13.348 -7.066 -8.360 1.00 94.62 112 MET A CA 1
ATOM 857 C C . MET A 1 112 ? 13.616 -5.575 -8.612 1.00 94.62 112 MET A C 1
ATOM 859 O O . MET A 1 112 ? 14.697 -5.064 -8.316 1.00 94.62 112 MET A O 1
ATOM 863 N N . LYS A 1 113 ? 12.631 -4.857 -9.165 1.00 95.94 113 LYS A N 1
ATOM 864 C CA . LYS A 1 113 ? 12.728 -3.426 -9.440 1.00 95.94 113 LYS A CA 1
ATOM 865 C C . LYS A 1 113 ? 12.521 -2.630 -8.150 1.00 95.94 113 LYS A C 1
ATOM 867 O O . LYS A 1 113 ? 11.591 -2.947 -7.407 1.00 95.94 113 LYS A O 1
ATOM 872 N N . PRO A 1 114 ? 13.323 -1.582 -7.900 1.00 96.00 114 PRO A N 1
ATOM 873 C CA . PRO A 1 114 ? 13.082 -0.665 -6.793 1.00 96.00 114 PRO A CA 1
ATOM 874 C C . PRO A 1 114 ? 11.721 0.016 -6.912 1.00 96.00 114 PRO A C 1
ATOM 876 O O . PRO A 1 114 ? 11.342 0.462 -7.998 1.00 96.00 114 PRO A O 1
ATOM 879 N N . LEU A 1 115 ? 11.014 0.119 -5.790 1.00 95.88 115 LEU A N 1
ATOM 880 C CA . LEU A 1 115 ? 9.836 0.972 -5.684 1.00 95.88 115 LEU A CA 1
ATOM 881 C C . LEU A 1 115 ? 10.283 2.431 -5.531 1.00 95.88 115 LEU A C 1
ATOM 883 O O . LEU A 1 115 ? 11.286 2.724 -4.880 1.00 95.88 115 LEU A O 1
ATOM 887 N N . SER A 1 116 ? 9.543 3.346 -6.148 1.00 93.62 116 SER A N 1
ATOM 888 C CA . SER A 1 116 ? 9.826 4.783 -6.122 1.00 93.62 116 SER A CA 1
ATOM 889 C C . SER A 1 116 ? 8.545 5.606 -6.007 1.00 93.62 116 SER A C 1
ATOM 891 O O . SER A 1 116 ? 7.440 5.102 -6.210 1.00 93.62 116 SER A O 1
ATOM 893 N N . GLU A 1 117 ? 8.687 6.908 -5.764 1.00 90.56 117 GLU A N 1
ATOM 894 C CA . GLU A 1 117 ? 7.573 7.865 -5.674 1.00 90.56 117 GLU A CA 1
ATOM 895 C C . GLU A 1 117 ? 6.736 7.972 -6.965 1.00 90.56 117 GLU A C 1
ATOM 897 O O . GLU A 1 117 ? 5.563 8.333 -6.936 1.00 90.56 117 GLU A O 1
ATOM 902 N N . HIS A 1 118 ? 7.309 7.600 -8.110 1.00 90.62 118 HIS A N 1
ATOM 903 C CA . HIS A 1 118 ? 6.622 7.599 -9.405 1.00 90.62 118 HIS A CA 1
ATOM 904 C C . HIS A 1 118 ? 6.209 6.199 -9.863 1.00 90.62 118 HIS A C 1
ATOM 906 O O . HIS A 1 118 ? 5.794 6.014 -11.003 1.00 90.62 118 HIS A O 1
ATOM 912 N N . SER A 1 119 ? 6.349 5.191 -9.006 1.00 93.94 119 SER A N 1
ATOM 913 C CA . SER A 1 119 ? 5.931 3.831 -9.330 1.00 93.94 119 SER A CA 1
ATOM 914 C C . SER A 1 119 ? 4.428 3.671 -9.132 1.00 93.94 119 SER A C 1
ATOM 916 O O . SER A 1 119 ? 3.888 4.172 -8.149 1.00 93.94 119 SER A O 1
ATOM 918 N N . HIS A 1 120 ? 3.753 2.935 -10.019 1.00 95.44 120 HIS A N 1
ATOM 919 C CA . HIS A 1 120 ? 2.388 2.477 -9.758 1.00 95.44 120 HIS A CA 1
ATOM 920 C C . HIS A 1 120 ? 2.454 1.239 -8.856 1.00 95.44 120 HIS A C 1
ATOM 922 O O . HIS A 1 120 ? 2.832 0.156 -9.307 1.00 95.44 120 HIS A O 1
ATOM 928 N N . ILE A 1 121 ? 2.113 1.419 -7.582 1.00 97.06 121 ILE A N 1
ATOM 929 C CA . ILE A 1 121 ? 2.215 0.408 -6.529 1.00 97.06 121 ILE A CA 1
ATOM 930 C C . ILE A 1 121 ? 0.820 -0.106 -6.188 1.00 97.06 121 ILE A C 1
ATOM 932 O O . ILE A 1 121 ? -0.101 0.668 -5.899 1.00 97.06 121 ILE A O 1
ATOM 936 N N . VAL A 1 122 ? 0.682 -1.425 -6.187 1.00 97.44 122 VAL A N 1
ATOM 937 C CA . VAL A 1 122 ? -0.561 -2.130 -5.881 1.00 97.44 122 VAL A CA 1
ATOM 938 C C . VAL A 1 122 ? -0.312 -3.210 -4.836 1.00 97.44 122 VAL A C 1
ATOM 940 O O . VAL A 1 122 ? 0.779 -3.769 -4.757 1.00 97.44 122 VAL A O 1
ATOM 943 N N . ALA A 1 123 ? -1.329 -3.519 -4.044 1.00 97.88 123 ALA A N 1
ATOM 944 C CA . ALA A 1 123 ? -1.330 -4.643 -3.120 1.00 97.88 123 ALA A CA 1
ATOM 945 C C . ALA A 1 123 ? -2.448 -5.620 -3.477 1.00 97.88 123 ALA A C 1
ATOM 947 O O . ALA A 1 123 ? -3.498 -5.215 -3.977 1.00 97.88 123 ALA A O 1
ATOM 948 N N . ILE A 1 124 ? -2.240 -6.903 -3.203 1.00 97.31 124 ILE A N 1
ATOM 949 C CA . ILE A 1 124 ? -3.285 -7.920 -3.341 1.00 97.31 124 ILE A CA 1
ATOM 950 C C . ILE A 1 124 ? -3.975 -8.081 -1.985 1.00 97.31 124 ILE A C 1
ATOM 952 O O . ILE A 1 124 ? -3.326 -8.419 -1.001 1.00 97.31 124 ILE A O 1
ATOM 956 N N . ALA A 1 125 ? -5.288 -7.862 -1.917 1.00 96.44 125 ALA A N 1
ATOM 957 C CA . ALA A 1 125 ? -6.052 -7.868 -0.668 1.00 96.44 125 ALA A CA 1
ATOM 958 C C . ALA A 1 125 ? -6.000 -9.212 0.076 1.00 96.44 125 ALA A C 1
ATOM 960 O O . ALA A 1 125 ? -6.031 -9.240 1.302 1.00 96.44 125 ALA A O 1
ATOM 961 N N . THR A 1 126 ? -5.930 -10.322 -0.663 1.00 95.50 126 THR A N 1
ATOM 962 C CA . THR A 1 126 ? -5.958 -11.677 -0.099 1.00 95.50 126 THR A CA 1
ATOM 963 C C . THR A 1 126 ? -4.638 -12.078 0.552 1.00 95.50 126 THR A C 1
ATOM 965 O O . THR A 1 126 ? -4.652 -12.747 1.582 1.00 95.50 126 THR A O 1
ATOM 968 N N . THR A 1 127 ? -3.504 -11.684 -0.031 1.00 96.62 127 THR A N 1
ATOM 969 C CA . THR A 1 127 ? -2.165 -12.074 0.441 1.00 96.62 127 THR A CA 1
ATOM 970 C C . THR A 1 127 ? -1.442 -10.954 1.178 1.00 96.62 127 THR A C 1
ATOM 972 O O . THR A 1 127 ? -0.519 -11.220 1.940 1.00 96.62 127 THR A O 1
ATOM 975 N N . GLY A 1 128 ? -1.835 -9.702 0.949 1.00 97.12 128 GLY A N 1
ATOM 976 C CA . GLY A 1 128 ? -1.150 -8.522 1.463 1.00 97.12 128 GLY A CA 1
ATOM 977 C C . GLY A 1 128 ? 0.154 -8.189 0.735 1.00 97.12 128 GLY A C 1
ATOM 978 O O . GLY A 1 128 ? 0.812 -7.212 1.090 1.00 97.12 128 GLY A O 1
ATOM 979 N N . ASN A 1 129 ? 0.555 -8.967 -0.273 1.00 97.62 129 ASN A N 1
ATOM 980 C CA . ASN A 1 129 ? 1.802 -8.730 -0.994 1.00 97.62 129 ASN A CA 1
ATOM 981 C C . ASN A 1 129 ? 1.710 -7.475 -1.868 1.00 97.62 129 ASN A C 1
ATOM 983 O 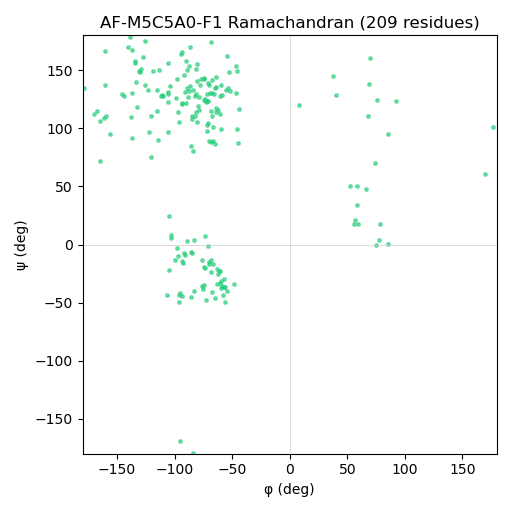O . ASN A 1 129 ? 0.692 -7.227 -2.524 1.00 97.62 129 ASN A O 1
ATOM 987 N N . VAL A 1 130 ? 2.793 -6.695 -1.871 1.00 97.81 130 VAL A N 1
ATOM 988 C CA . VAL A 1 130 ? 2.897 -5.425 -2.596 1.00 97.81 130 VAL A CA 1
ATOM 989 C C . VAL A 1 130 ? 3.771 -5.586 -3.838 1.00 97.81 130 VAL A C 1
ATOM 991 O O . VAL A 1 130 ? 4.890 -6.096 -3.766 1.00 97.81 130 VAL A O 1
ATOM 994 N N . PHE A 1 131 ? 3.270 -5.108 -4.974 1.00 97.62 131 PHE A N 1
ATOM 995 C CA . PHE A 1 131 ? 3.888 -5.240 -6.291 1.00 97.62 131 PHE A CA 1
ATOM 996 C C . PHE A 1 131 ? 3.811 -3.933 -7.081 1.00 97.62 131 PHE A C 1
ATOM 998 O O . PHE A 1 131 ? 3.031 -3.028 -6.770 1.00 97.62 131 PHE A O 1
ATOM 1005 N N . LEU A 1 132 ? 4.568 -3.865 -8.174 1.00 97.38 132 LEU A N 1
ATOM 1006 C CA . LEU A 1 132 ? 4.290 -2.912 -9.240 1.00 97.38 132 LEU A CA 1
ATOM 1007 C C . LEU A 1 132 ? 3.076 -3.378 -10.052 1.00 97.38 132 LEU A C 1
ATOM 1009 O O . LEU A 1 132 ? 2.923 -4.570 -10.337 1.00 97.38 132 LEU A O 1
ATOM 1013 N N . ALA A 1 133 ? 2.244 -2.434 -10.493 1.00 95.69 133 ALA A N 1
ATOM 1014 C CA . ALA A 1 133 ? 1.093 -2.729 -11.351 1.00 95.69 133 ALA A CA 1
ATOM 1015 C C . ALA A 1 133 ? 1.504 -3.471 -12.639 1.00 95.69 133 ALA A C 1
ATOM 1017 O O . ALA A 1 133 ? 0.827 -4.405 -13.071 1.00 95.69 133 ALA A O 1
ATOM 1018 N N . ASP A 1 134 ? 2.666 -3.119 -13.197 1.00 94.25 134 ASP A N 1
ATOM 1019 C CA . ASP A 1 134 ? 3.270 -3.797 -14.348 1.00 94.25 134 ASP A CA 1
ATOM 1020 C C . ASP A 1 134 ? 3.496 -5.294 -14.101 1.00 94.25 134 ASP A C 1
ATOM 1022 O O . ASP A 1 134 ? 3.343 -6.099 -15.020 1.00 94.25 134 ASP A O 1
ATOM 1026 N N . SER A 1 135 ? 3.861 -5.683 -12.879 1.00 94.44 135 SER A N 1
ATOM 1027 C CA . SER A 1 135 ? 4.094 -7.082 -12.513 1.00 94.44 135 SER A CA 1
ATOM 1028 C C . SER A 1 135 ? 2.778 -7.836 -12.414 1.00 94.44 135 SER A C 1
ATOM 1030 O O . SER A 1 135 ? 2.627 -8.876 -13.051 1.00 94.44 135 SER A O 1
ATOM 1032 N N . VAL A 1 136 ? 1.793 -7.261 -11.717 1.00 94.06 136 VAL A N 1
ATOM 1033 C CA . VAL A 1 136 ? 0.452 -7.852 -11.575 1.00 94.06 136 VAL A CA 1
ATOM 1034 C C . VAL A 1 136 ? -0.218 -8.049 -12.937 1.00 94.06 136 VAL A C 1
ATOM 1036 O O . VAL A 1 136 ? -0.847 -9.079 -13.167 1.00 94.06 136 VAL A O 1
ATOM 1039 N N . SER A 1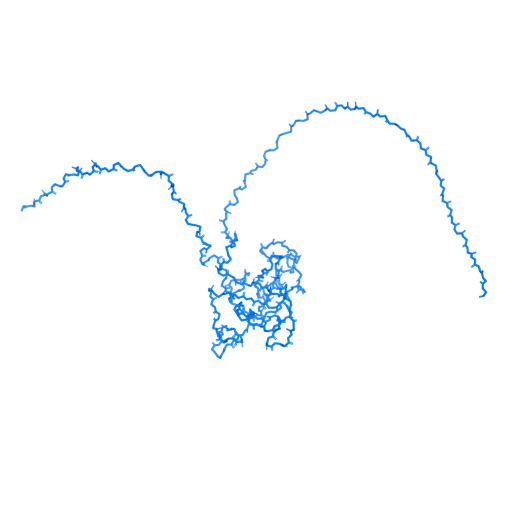 137 ? -0.020 -7.124 -13.884 1.00 91.50 137 SER A N 1
ATOM 1040 C CA . SER A 1 137 ? -0.547 -7.254 -15.254 1.00 91.50 137 SER A CA 1
ATOM 1041 C C . SER A 1 137 ? -0.004 -8.470 -16.022 1.00 91.50 137 SER A C 1
ATOM 1043 O O . SER A 1 137 ? -0.642 -8.944 -16.961 1.00 91.50 137 SER A O 1
ATOM 1045 N N . LYS A 1 138 ? 1.160 -8.990 -15.615 1.00 91.44 138 LYS A N 1
ATOM 1046 C CA . LYS A 1 138 ? 1.836 -10.142 -16.229 1.00 91.44 138 LYS A CA 1
ATOM 1047 C C . LYS A 1 138 ? 1.576 -11.448 -15.487 1.00 91.44 138 LYS A C 1
ATOM 1049 O O . LYS A 1 138 ? 2.055 -12.493 -15.929 1.00 91.44 138 LYS A O 1
ATOM 1054 N N . PHE A 1 139 ? 0.850 -11.416 -14.371 1.00 91.75 139 PHE A N 1
ATOM 1055 C CA . PHE A 1 139 ? 0.527 -12.624 -13.625 1.00 91.75 139 PHE A CA 1
ATOM 1056 C C . PHE A 1 139 ? -0.424 -13.489 -14.446 1.00 91.75 139 PHE A C 1
ATOM 1058 O O . PHE A 1 139 ? -1.586 -13.146 -14.675 1.00 91.75 139 PHE A O 1
ATOM 1065 N N . ALA A 1 140 ? 0.090 -14.627 -14.906 1.00 79.88 140 ALA A N 1
ATOM 1066 C CA . ALA A 1 140 ? -0.680 -15.577 -15.686 1.00 79.88 140 ALA A CA 1
ATOM 1067 C C . ALA A 1 140 ? -1.868 -16.086 -14.852 1.00 79.88 140 ALA A C 1
ATOM 1069 O O . ALA A 1 140 ? -1.692 -16.773 -13.849 1.00 79.88 140 ALA A O 1
ATOM 1070 N N . GLY A 1 141 ? -3.084 -15.726 -15.269 1.00 82.00 141 GLY A N 1
ATOM 1071 C CA . GLY A 1 141 ? -4.320 -16.209 -14.653 1.00 82.00 141 GLY A CA 1
ATOM 1072 C C . GLY A 1 141 ? -4.721 -15.538 -13.336 1.00 82.00 141 GLY A C 1
ATOM 1073 O O . GLY A 1 141 ? -5.544 -16.110 -12.628 1.00 82.00 141 GLY A O 1
ATOM 1074 N N . GLY A 1 142 ? -4.179 -14.359 -12.997 1.00 89.62 142 GLY A N 1
ATOM 1075 C CA . GLY A 1 142 ? -4.571 -13.648 -11.770 1.00 89.62 142 GLY A CA 1
ATOM 1076 C C . GLY A 1 142 ? -4.162 -14.409 -10.509 1.00 89.62 142 GLY A C 1
ATOM 1077 O O . GLY A 1 142 ? -4.968 -14.649 -9.616 1.00 89.62 142 GLY A O 1
ATOM 1078 N N . ARG A 1 143 ? -2.908 -14.858 -10.460 1.00 94.00 143 ARG A N 1
ATOM 1079 C CA . ARG A 1 143 ? -2.347 -15.587 -9.322 1.00 94.00 143 ARG A CA 1
ATOM 1080 C C . ARG A 1 143 ? -1.113 -14.879 -8.789 1.00 94.00 143 ARG A C 1
ATOM 1082 O O . ARG A 1 143 ? -0.256 -14.467 -9.563 1.00 94.00 143 ARG A O 1
ATOM 1089 N N . ASP A 1 144 ? -1.051 -14.723 -7.473 1.00 94.19 144 ASP A N 1
ATOM 1090 C CA . ASP A 1 144 ? 0.108 -14.186 -6.774 1.00 94.19 144 ASP A CA 1
ATOM 1091 C C . ASP A 1 144 ? 1.252 -15.197 -6.890 1.00 94.19 144 ASP A C 1
ATOM 1093 O O . ASP A 1 144 ? 1.153 -16.310 -6.380 1.00 94.19 144 ASP A O 1
ATOM 1097 N N . LEU A 1 145 ? 2.327 -14.819 -7.579 1.00 92.88 145 LEU A N 1
ATOM 1098 C CA . LEU A 1 145 ? 3.472 -15.697 -7.827 1.00 92.88 145 LEU A CA 1
ATOM 1099 C C . LEU A 1 145 ? 4.385 -15.876 -6.602 1.00 92.88 145 LEU A C 1
ATOM 1101 O O . LEU A 1 145 ? 5.229 -16.768 -6.613 1.00 92.88 145 LEU A O 1
ATOM 1105 N N . VAL A 1 146 ? 4.238 -15.049 -5.562 1.00 93.56 146 VAL A N 1
ATOM 1106 C CA . VAL A 1 146 ? 5.000 -15.172 -4.308 1.00 93.56 146 VAL A CA 1
ATOM 1107 C C . VAL A 1 146 ? 4.308 -16.147 -3.362 1.00 93.56 146 VAL A C 1
ATOM 1109 O O . VAL A 1 146 ? 4.962 -17.001 -2.770 1.00 93.56 146 VAL A O 1
ATOM 1112 N N . ALA A 1 147 ? 2.987 -16.020 -3.218 1.00 93.69 147 ALA A N 1
ATOM 1113 C CA . ALA A 1 147 ? 2.196 -16.829 -2.287 1.00 93.69 147 ALA A CA 1
ATOM 1114 C C . ALA A 1 147 ? 1.500 -18.045 -2.932 1.00 93.69 147 ALA A C 1
ATOM 1116 O O . ALA A 1 147 ? 0.948 -18.869 -2.210 1.00 93.69 147 ALA A O 1
ATOM 1117 N N . ASP A 1 148 ? 1.497 -18.148 -4.265 1.00 93.31 148 ASP A N 1
ATOM 1118 C CA . ASP A 1 148 ? 0.764 -19.155 -5.054 1.00 93.31 148 ASP A CA 1
ATOM 1119 C C . ASP A 1 148 ? -0.764 -19.145 -4.814 1.00 93.31 148 ASP A C 1
ATOM 1121 O O . ASP A 1 148 ? -1.448 -20.167 -4.859 1.00 93.31 148 ASP A O 1
ATOM 1125 N N . VAL A 1 149 ? -1.336 -17.958 -4.575 1.00 94.81 149 VAL A N 1
ATOM 1126 C CA . VAL A 1 149 ? -2.772 -17.774 -4.289 1.00 94.81 149 VAL A CA 1
ATOM 1127 C C . VAL A 1 149 ? -3.466 -17.076 -5.456 1.00 94.81 149 VAL A C 1
ATOM 1129 O O . VAL A 1 149 ? -3.030 -16.023 -5.918 1.00 94.81 149 VAL A O 1
ATOM 1132 N N . ALA A 1 150 ? -4.564 -17.653 -5.949 1.00 95.25 150 ALA A N 1
ATOM 1133 C CA . ALA A 1 150 ? -5.401 -17.002 -6.956 1.00 95.25 150 ALA A CA 1
ATOM 1134 C C . ALA A 1 150 ? -6.146 -15.802 -6.348 1.00 95.25 150 ALA A C 1
ATOM 1136 O O . ALA A 1 150 ? -6.690 -15.900 -5.248 1.00 95.25 150 ALA A O 1
ATOM 1137 N N . PHE A 1 151 ? -6.201 -14.689 -7.072 1.00 95.38 151 PHE A N 1
ATOM 1138 C CA . PHE A 1 151 ? -6.902 -13.474 -6.670 1.00 95.38 151 PHE A CA 1
ATOM 1139 C C . PHE A 1 151 ? -7.731 -12.936 -7.836 1.00 95.38 151 PHE A C 1
ATOM 1141 O O . PHE A 1 151 ? -7.464 -13.212 -9.009 1.00 95.38 151 PHE A O 1
ATOM 1148 N N . LYS A 1 152 ? -8.770 -12.167 -7.522 1.00 94.81 152 LYS A N 1
ATOM 1149 C CA . LYS A 1 152 ? -9.599 -11.532 -8.545 1.00 94.81 152 LYS A CA 1
ATOM 1150 C C . LYS A 1 152 ? -9.122 -10.114 -8.814 1.00 94.81 152 LYS A C 1
ATOM 1152 O O . LYS A 1 152 ? -8.422 -9.511 -8.006 1.00 94.81 152 LYS A O 1
ATOM 1157 N N . LYS A 1 153 ? -9.552 -9.527 -9.930 1.00 92.44 153 LYS A N 1
ATOM 1158 C CA . LYS A 1 153 ? -9.210 -8.133 -10.244 1.00 92.44 153 LYS A CA 1
ATOM 1159 C C . LYS A 1 153 ? -9.721 -7.168 -9.169 1.00 92.44 153 LYS A C 1
ATOM 1161 O O . LYS A 1 153 ? -9.076 -6.160 -8.905 1.00 92.44 153 LYS A O 1
ATOM 1166 N N . GLU A 1 154 ? -10.837 -7.500 -8.525 1.00 93.62 154 GLU A N 1
ATOM 1167 C CA . GLU A 1 154 ? -11.411 -6.726 -7.425 1.00 93.62 154 GLU A CA 1
ATOM 1168 C C . GLU A 1 154 ? -10.573 -6.811 -6.144 1.00 93.62 154 GLU A C 1
ATOM 1170 O O . GLU A 1 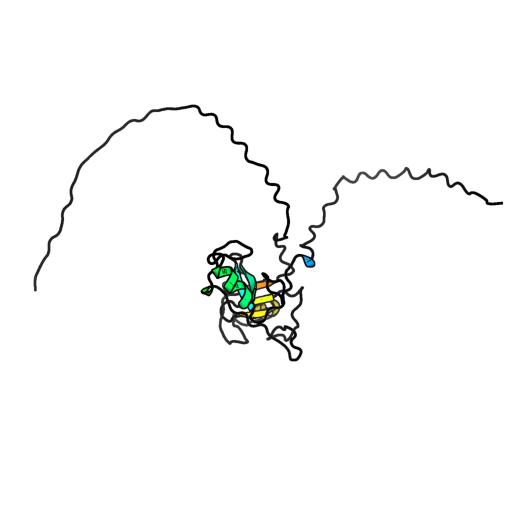154 ? -10.757 -5.987 -5.257 1.00 93.62 154 GLU A O 1
ATOM 1175 N N . ASP A 1 155 ? -9.661 -7.774 -6.020 1.00 95.12 155 ASP A N 1
ATOM 1176 C CA . ASP A 1 155 ? -8.764 -7.886 -4.867 1.00 95.12 155 ASP A CA 1
ATOM 1177 C C . ASP A 1 155 ? -7.510 -7.017 -5.029 1.00 95.12 155 ASP A C 1
ATOM 1179 O O . ASP A 1 155 ? -6.731 -6.888 -4.089 1.00 95.12 155 ASP A O 1
ATOM 1183 N N . VAL A 1 156 ? -7.296 -6.405 -6.197 1.00 96.25 156 VAL A N 1
ATOM 1184 C CA . VAL A 1 156 ? -6.166 -5.501 -6.426 1.00 96.25 156 VAL A CA 1
ATOM 1185 C C . VAL A 1 156 ? -6.490 -4.129 -5.843 1.00 96.25 156 VAL A C 1
ATOM 1187 O O . VAL A 1 156 ? -7.438 -3.468 -6.266 1.00 96.25 156 VAL A O 1
ATOM 1190 N N . ILE A 1 157 ? -5.681 -3.697 -4.881 1.00 97.25 157 ILE A N 1
ATOM 1191 C CA . ILE A 1 157 ? -5.797 -2.410 -4.199 1.00 97.25 157 ILE A CA 1
ATOM 1192 C C . ILE A 1 157 ? -4.697 -1.488 -4.714 1.00 97.25 157 ILE A C 1
ATOM 1194 O O . ILE A 1 157 ? -3.510 -1.793 -4.589 1.00 97.25 157 ILE A O 1
ATOM 1198 N N . THR A 1 158 ? -5.070 -0.329 -5.249 1.00 96.38 158 THR A N 1
ATOM 1199 C CA . THR A 1 158 ? -4.092 0.681 -5.670 1.00 96.38 158 THR A CA 1
ATOM 1200 C C . THR A 1 158 ? -3.638 1.507 -4.469 1.00 96.38 158 THR A C 1
ATOM 1202 O O . THR A 1 158 ? -4.401 2.314 -3.940 1.00 96.38 158 THR A O 1
ATOM 1205 N N . LEU A 1 159 ? -2.382 1.332 -4.051 1.00 95.25 159 LEU A N 1
ATOM 1206 C CA . LEU A 1 159 ? -1.768 2.134 -2.983 1.00 95.25 159 LEU A CA 1
ATOM 1207 C C . LEU A 1 159 ? -1.227 3.450 -3.538 1.00 95.25 159 LEU A C 1
ATOM 1209 O O . LEU A 1 159 ? -1.362 4.518 -2.938 1.00 95.25 159 LEU A O 1
ATOM 1213 N N . GLN A 1 160 ? -0.626 3.377 -4.725 1.00 93.44 160 GLN A N 1
ATOM 1214 C CA . GLN A 1 160 ? -0.107 4.544 -5.400 1.00 93.44 160 GLN A CA 1
ATOM 1215 C C . GLN A 1 160 ? -0.234 4.448 -6.906 1.00 93.44 160 GLN A C 1
ATOM 1217 O O . GLN A 1 160 ? 0.235 3.499 -7.512 1.00 93.44 160 GLN A O 1
ATOM 1222 N N . ASP A 1 161 ? -0.791 5.497 -7.504 1.00 91.31 161 ASP A N 1
ATOM 1223 C CA . ASP A 1 161 ? -0.799 5.706 -8.943 1.00 91.31 161 ASP A CA 1
ATOM 1224 C C . ASP A 1 161 ? -0.371 7.162 -9.218 1.00 91.31 161 ASP A C 1
ATOM 1226 O O . ASP A 1 161 ? -1.025 8.082 -8.715 1.00 91.31 161 ASP A O 1
ATOM 1230 N N . PRO A 1 162 ? 0.750 7.397 -9.926 1.00 87.06 162 PRO A N 1
ATOM 1231 C CA . PRO A 1 162 ? 1.208 8.739 -10.301 1.00 87.06 162 PRO A CA 1
ATOM 1232 C C . PRO A 1 162 ? 0.370 9.364 -11.428 1.00 87.06 162 PRO A C 1
ATOM 1234 O O . PRO A 1 162 ? 0.384 10.581 -11.599 1.00 87.06 162 PRO A O 1
ATOM 1237 N N . HIS A 1 163 ? -0.348 8.554 -12.209 1.00 82.38 163 HIS A N 1
ATOM 1238 C CA . HIS A 1 163 ? -1.175 9.013 -13.325 1.00 82.38 163 HIS A CA 1
ATOM 1239 C C . HIS 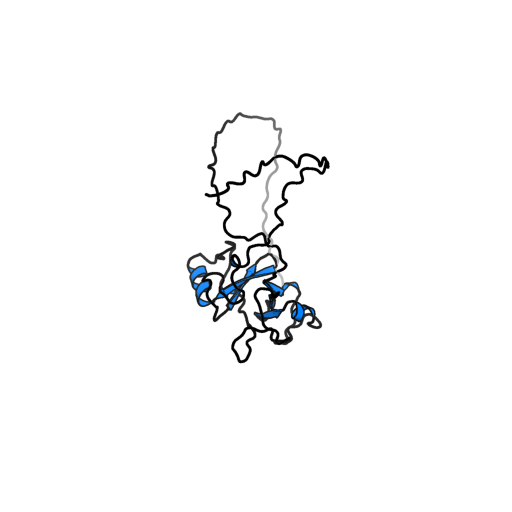A 1 163 ? -2.628 9.250 -12.917 1.00 82.38 163 HIS A C 1
ATOM 1241 O O . HIS A 1 163 ? -3.378 9.905 -13.646 1.00 82.38 163 HIS A O 1
ATOM 1247 N N . ARG A 1 164 ? -3.033 8.762 -11.740 1.00 76.81 164 ARG A N 1
ATOM 1248 C CA . ARG A 1 164 ? -4.349 9.048 -11.180 1.00 76.81 164 ARG A CA 1
ATOM 1249 C C . ARG A 1 164 ? -4.400 10.501 -10.722 1.00 76.81 164 ARG A C 1
ATOM 1251 O O . ARG A 1 164 ? -3.884 10.862 -9.667 1.00 76.81 164 ARG A O 1
ATOM 1258 N N . ILE A 1 165 ? -5.082 11.331 -11.504 1.00 63.09 165 ILE A N 1
ATOM 1259 C CA . ILE A 1 165 ? -5.477 12.678 -11.092 1.00 63.09 165 ILE A CA 1
ATOM 1260 C C . ILE A 1 165 ? -6.555 12.514 -10.017 1.00 63.09 165 ILE A C 1
ATOM 1262 O O . ILE A 1 165 ? -7.742 12.405 -10.316 1.00 63.09 165 ILE A O 1
ATOM 1266 N N . THR A 1 166 ? -6.136 12.414 -8.759 1.00 55.53 166 THR A N 1
ATOM 1267 C CA . THR A 1 166 ? -7.045 12.446 -7.614 1.00 55.53 166 THR A CA 1
ATOM 1268 C C . THR A 1 166 ? -7.263 13.893 -7.191 1.00 55.53 166 THR A C 1
ATOM 1270 O O . THR A 1 166 ? -6.314 14.660 -7.049 1.00 55.53 166 THR A O 1
ATOM 1273 N N . THR A 1 167 ? -8.517 14.285 -6.982 1.00 53.66 167 THR A N 1
ATOM 1274 C CA . THR A 1 167 ? -8.898 15.613 -6.469 1.00 53.66 167 THR A CA 1
ATOM 1275 C C . THR A 1 167 ? -8.604 15.783 -4.974 1.00 53.66 167 THR A C 1
ATOM 1277 O O . THR A 1 167 ? -9.001 16.779 -4.376 1.00 53.66 167 THR A O 1
ATOM 1280 N N . LEU A 1 168 ? -7.920 14.824 -4.349 1.00 53.69 168 LEU A N 1
ATOM 1281 C CA . LEU A 1 168 ? -7.499 14.898 -2.956 1.00 53.69 168 LEU A CA 1
ATOM 1282 C C . LEU A 1 168 ? -6.187 15.680 -2.855 1.00 53.69 168 LEU A C 1
ATOM 1284 O O . LEU A 1 168 ? -5.107 15.103 -2.767 1.00 53.69 168 LEU A O 1
ATOM 1288 N N . SER A 1 169 ? -6.307 17.007 -2.875 1.00 41.44 169 SER A N 1
ATOM 1289 C CA . SER A 1 169 ? -5.273 17.918 -2.391 1.00 41.44 169 SER A CA 1
ATOM 1290 C C . SER A 1 169 ? -5.797 18.611 -1.137 1.00 41.44 169 SER A C 1
ATOM 1292 O O . SER A 1 169 ? -6.899 19.159 -1.120 1.00 41.44 169 SER A O 1
ATOM 1294 N N . ILE A 1 170 ? -5.008 18.553 -0.074 1.00 52.75 170 ILE A N 1
ATOM 1295 C CA . ILE A 1 170 ? -5.271 19.204 1.208 1.00 52.75 170 ILE A CA 1
ATOM 1296 C C . ILE A 1 170 ? -5.280 20.736 1.036 1.00 52.75 170 ILE A C 1
ATOM 1298 O O . ILE A 1 170 ? -4.486 21.286 0.275 1.00 52.75 170 ILE A 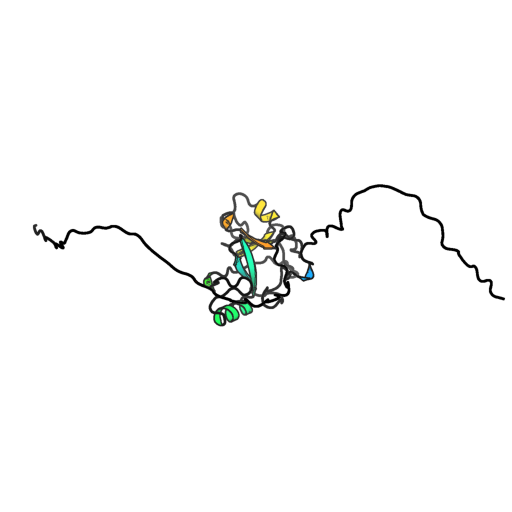O 1
ATOM 1302 N N . ALA A 1 171 ? -6.175 21.381 1.800 1.00 42.75 171 ALA A N 1
ATOM 1303 C CA . ALA A 1 171 ? -6.359 22.821 2.024 1.00 42.75 171 ALA A CA 1
ATOM 1304 C C . ALA A 1 171 ? -6.993 23.658 0.890 1.00 42.75 171 ALA A C 1
ATOM 1306 O O . ALA A 1 171 ? -6.385 24.580 0.354 1.00 42.75 171 ALA A O 1
ATOM 1307 N N . ALA A 1 172 ? -8.290 23.456 0.642 1.00 38.03 172 ALA A N 1
ATOM 1308 C CA . ALA A 1 172 ? -9.148 24.613 0.378 1.00 38.03 172 ALA A CA 1
ATOM 1309 C C . ALA A 1 172 ? -9.538 25.227 1.739 1.00 38.03 172 ALA A C 1
ATOM 1311 O O . ALA A 1 172 ? -9.984 24.476 2.613 1.00 38.03 172 ALA A O 1
ATOM 1312 N N . PRO A 1 173 ? -9.383 26.545 1.977 1.00 38.69 173 PRO A N 1
ATOM 1313 C CA . PRO A 1 173 ? -9.935 27.156 3.175 1.00 38.69 173 PRO A CA 1
ATOM 1314 C C . PRO A 1 173 ? -11.453 26.988 3.116 1.00 38.69 173 PRO A C 1
ATOM 1316 O O . PRO A 1 173 ? -12.116 27.510 2.218 1.00 38.69 173 PRO A O 1
ATOM 1319 N N . VAL A 1 174 ? -12.003 26.235 4.067 1.00 41.91 174 VAL A N 1
ATOM 1320 C CA . VAL A 1 174 ? -13.442 26.203 4.319 1.00 41.91 174 VAL A CA 1
ATOM 1321 C C . VAL A 1 174 ? -13.814 27.588 4.836 1.00 41.91 174 VAL A C 1
ATOM 1323 O O . VAL A 1 174 ? -13.769 27.862 6.034 1.00 41.91 174 VAL A O 1
ATOM 1326 N N . ILE A 1 175 ? -14.147 28.495 3.922 1.00 38.06 175 ILE A N 1
ATOM 1327 C CA . ILE A 1 175 ? -14.920 29.682 4.260 1.00 38.06 175 ILE A CA 1
ATOM 1328 C C . ILE A 1 175 ? -16.327 29.205 4.619 1.00 38.06 175 ILE A C 1
ATOM 1330 O O . ILE A 1 175 ? -17.217 29.093 3.781 1.00 38.06 175 ILE A O 1
ATOM 1334 N N . ASN A 1 176 ? -16.506 28.877 5.898 1.00 39.06 176 ASN A N 1
ATOM 1335 C CA . ASN A 1 176 ? -17.819 28.801 6.515 1.00 39.06 176 ASN A CA 1
ATOM 1336 C C . ASN A 1 176 ? -18.468 30.186 6.397 1.00 39.06 176 ASN A C 1
ATOM 1338 O O . ASN A 1 176 ? -18.174 31.084 7.183 1.00 39.06 176 ASN A O 1
ATOM 1342 N N . ALA A 1 177 ? -19.349 30.360 5.415 1.00 35.34 177 ALA A N 1
ATOM 1343 C CA . ALA A 1 177 ? -20.327 31.436 5.430 1.00 35.34 177 ALA A CA 1
ATOM 1344 C C . ALA A 1 177 ? -21.589 30.928 6.161 1.00 35.34 177 ALA A C 1
ATOM 1346 O O . ALA A 1 177 ? -22.092 29.849 5.829 1.00 35.34 177 ALA A O 1
ATOM 1347 N N . PRO A 1 178 ? -22.084 31.646 7.184 1.00 34.78 178 PRO A N 1
ATOM 1348 C CA . PRO A 1 178 ? -23.221 31.212 7.986 1.00 34.78 178 PRO A CA 1
ATOM 1349 C C . PRO A 1 178 ? -24.525 31.196 7.178 1.00 34.78 178 PRO A C 1
ATOM 1351 O O . PRO A 1 178 ? -24.801 32.092 6.383 1.00 34.78 178 PRO A O 1
ATOM 1354 N N . LYS A 1 179 ? -25.352 30.176 7.442 1.00 29.91 179 LYS A N 1
ATOM 1355 C CA . LYS A 1 179 ? -26.759 30.120 7.034 1.00 29.91 179 LYS A CA 1
ATOM 1356 C C . LYS A 1 179 ? -27.530 31.237 7.741 1.00 29.91 179 LYS A C 1
ATOM 1358 O O . LYS A 1 179 ? -27.716 31.165 8.953 1.00 29.91 179 LYS A O 1
ATOM 1363 N N . THR A 1 180 ? -28.031 32.211 6.993 1.00 27.47 180 THR A N 1
ATOM 1364 C CA . THR A 1 180 ? -29.180 33.018 7.416 1.00 27.47 180 THR A CA 1
ATOM 1365 C C . THR A 1 180 ? -30.460 32.278 7.046 1.00 27.47 180 THR A C 1
ATOM 1367 O O . THR A 1 180 ? -30.799 32.095 5.880 1.00 27.47 180 THR A O 1
ATOM 1370 N N . THR A 1 181 ? -31.145 31.808 8.081 1.00 31.25 181 THR A N 1
ATOM 1371 C CA . THR A 1 181 ? -32.575 31.511 8.092 1.00 31.25 181 THR A CA 1
ATOM 1372 C C . THR A 1 181 ? -33.352 32.823 8.118 1.00 31.25 181 THR A C 1
ATOM 1374 O O . THR A 1 181 ? -33.163 33.580 9.064 1.00 31.25 181 THR A O 1
ATOM 1377 N N . GLU A 1 182 ? -34.268 33.046 7.177 1.00 30.58 182 GLU A N 1
ATOM 1378 C CA . GLU A 1 182 ? -35.522 33.748 7.473 1.00 30.58 182 GLU A CA 1
ATOM 1379 C C . GLU A 1 182 ? -36.688 33.035 6.779 1.00 30.58 182 GLU A C 1
ATOM 1381 O O . GLU A 1 182 ? -36.628 32.637 5.616 1.00 30.58 182 GLU A O 1
ATOM 1386 N N . ASP A 1 183 ? -37.699 32.804 7.604 1.00 30.52 183 ASP A N 1
ATOM 1387 C CA . ASP A 1 183 ? -38.919 32.026 7.442 1.00 30.52 183 ASP A CA 1
ATOM 1388 C C . ASP A 1 183 ? -40.035 32.950 6.927 1.00 30.52 183 ASP A C 1
ATOM 1390 O O . ASP A 1 183 ? -40.078 34.110 7.335 1.00 30.52 183 ASP A O 1
ATOM 1394 N N . SER A 1 184 ? -40.960 32.459 6.094 1.00 32.47 184 SER A N 1
ATOM 1395 C CA . SER A 1 184 ? -42.354 32.941 6.060 1.00 32.47 184 SER A CA 1
ATOM 1396 C C . SER A 1 184 ? -43.269 31.971 5.305 1.00 32.47 184 SER A C 1
ATOM 1398 O O . SER A 1 184 ? -43.254 31.865 4.079 1.00 32.47 184 SER A O 1
ATOM 1400 N N . LYS A 1 185 ? -44.076 31.273 6.108 1.00 29.56 185 LYS A N 1
ATOM 1401 C CA . LYS A 1 185 ? -45.365 30.625 5.818 1.00 29.56 185 LYS A CA 1
ATOM 1402 C C . LYS A 1 185 ? -46.348 31.486 5.011 1.00 29.56 185 LYS A C 1
ATOM 1404 O O . LYS A 1 185 ? -46.458 32.672 5.275 1.00 29.56 185 LYS A O 1
ATOM 1409 N N . ASP A 1 186 ? -47.183 30.818 4.207 1.00 31.27 186 ASP A N 1
ATOM 1410 C CA . ASP A 1 186 ? -48.659 30.749 4.359 1.00 31.27 186 ASP A CA 1
ATOM 1411 C C . ASP A 1 186 ? -49.208 29.627 3.429 1.00 31.27 186 ASP A C 1
ATOM 1413 O O . ASP A 1 186 ? -48.852 29.575 2.256 1.00 31.27 186 ASP A O 1
ATOM 1417 N N . LYS A 1 187 ? -49.790 28.521 3.940 1.00 27.81 187 LYS A N 1
ATOM 1418 C CA . LYS A 1 187 ? -51.187 28.279 4.407 1.00 27.81 187 LYS A CA 1
ATOM 1419 C C . LYS A 1 187 ? -52.137 27.878 3.244 1.00 27.81 187 LYS A C 1
ATOM 1421 O O . LYS A 1 187 ? -52.465 28.720 2.426 1.00 27.81 187 LYS A O 1
ATOM 1426 N N . GLU A 1 188 ? -52.373 26.572 2.996 1.00 32.75 188 GLU A N 1
ATOM 1427 C CA . GLU A 1 188 ? -53.555 25.724 3.383 1.00 32.75 188 GLU A CA 1
ATOM 1428 C C . GLU A 1 188 ? -54.891 26.049 2.647 1.00 32.75 188 GLU A C 1
ATOM 1430 O O . GLU A 1 188 ? -55.080 27.206 2.290 1.00 32.75 188 GLU A O 1
ATOM 1435 N N . PRO A 1 189 ? -55.932 25.171 2.573 1.00 40.12 189 PRO A N 1
ATOM 1436 C CA . PRO A 1 189 ? -56.028 23.698 2.442 1.00 40.12 189 PRO A CA 1
ATOM 1437 C C . PRO A 1 189 ? -57.141 23.185 1.462 1.00 40.12 189 PRO A C 1
ATOM 1439 O O . PRO A 1 189 ? -57.987 23.928 0.978 1.00 40.12 189 PRO A O 1
ATOM 1442 N N . ALA A 1 190 ? -57.191 21.848 1.327 1.00 32.00 190 ALA A N 1
ATOM 1443 C CA . ALA A 1 190 ? -58.371 20.966 1.177 1.00 32.00 190 ALA A CA 1
ATOM 1444 C C . ALA A 1 190 ? -59.147 20.869 -0.160 1.00 32.00 190 ALA A C 1
ATOM 1446 O O . ALA A 1 190 ? -59.844 21.789 -0.571 1.00 32.00 190 ALA A O 1
ATOM 1447 N N . LYS A 1 191 ? -59.266 19.629 -0.673 1.00 32.00 191 LYS A N 1
ATOM 1448 C CA . LYS A 1 191 ? -60.464 18.804 -0.400 1.00 32.00 191 LYS A CA 1
ATOM 1449 C C . LYS A 1 191 ? -60.231 17.304 -0.637 1.00 32.00 191 LYS A C 1
ATOM 1451 O O . LYS A 1 191 ? -59.621 16.898 -1.619 1.00 32.00 191 LYS A O 1
ATOM 1456 N N . ALA A 1 192 ? -60.747 16.523 0.304 1.00 30.48 192 ALA A N 1
ATOM 1457 C CA . ALA A 1 192 ? -60.893 15.074 0.300 1.00 30.48 192 ALA A CA 1
ATOM 1458 C C . ALA A 1 192 ? -62.281 14.662 -0.228 1.00 30.48 192 ALA A C 1
ATOM 1460 O O . ALA A 1 192 ? -63.185 15.495 -0.240 1.00 30.48 192 ALA A O 1
ATOM 1461 N N . ASP A 1 193 ? -62.445 13.377 -0.557 1.00 30.38 193 ASP A N 1
ATOM 1462 C CA . ASP A 1 193 ? -63.617 12.545 -0.208 1.00 30.38 193 ASP A CA 1
ATOM 1463 C C . ASP A 1 193 ? -63.185 11.061 -0.353 1.00 30.38 193 ASP A C 1
ATOM 1465 O O . ASP A 1 193 ? -62.626 10.696 -1.384 1.00 30.38 193 ASP A O 1
ATOM 1469 N N . ALA A 1 194 ? -63.020 10.294 0.739 1.00 31.55 194 ALA A N 1
ATOM 1470 C CA . ALA A 1 194 ? -64.000 9.392 1.391 1.00 31.55 194 ALA A CA 1
ATOM 1471 C C . ALA A 1 194 ? -64.344 8.144 0.522 1.00 31.55 194 ALA A C 1
ATOM 1473 O O . ALA A 1 194 ? -64.481 8.255 -0.682 1.00 31.55 194 ALA A O 1
ATOM 1474 N N . ALA A 1 195 ? -64.471 6.897 0.999 1.00 32.78 195 ALA A N 1
ATOM 1475 C CA . ALA A 1 195 ? -64.869 6.386 2.306 1.00 32.78 195 ALA A CA 1
ATOM 1476 C C . ALA A 1 195 ? -64.420 4.910 2.548 1.00 32.78 195 ALA A C 1
ATOM 1478 O O . ALA A 1 195 ? -64.019 4.181 1.648 1.00 32.78 195 ALA A O 1
ATOM 1479 N N . LYS A 1 196 ? -64.520 4.523 3.823 1.00 29.03 196 LYS A N 1
ATOM 1480 C CA . LYS A 1 196 ? -64.150 3.307 4.603 1.00 29.03 196 LYS A CA 1
ATOM 1481 C C . LYS A 1 196 ? -65.377 2.332 4.717 1.00 29.03 196 LYS A C 1
ATOM 1483 O O . LYS A 1 196 ? -66.414 2.724 4.189 1.00 29.03 196 LYS A O 1
ATOM 1488 N N . PRO A 1 197 ? -65.467 1.236 5.535 1.00 40.38 197 PRO A N 1
ATOM 1489 C CA . PRO A 1 197 ? -64.610 0.088 5.962 1.00 40.38 197 PRO A CA 1
ATOM 1490 C C . PRO A 1 197 ? -65.259 -1.324 5.747 1.00 40.38 197 PRO A C 1
ATOM 1492 O O . PRO A 1 197 ? -66.461 -1.439 5.544 1.00 40.38 197 PRO A O 1
ATOM 1495 N N . SER A 1 198 ? -64.533 -2.425 6.014 1.00 32.66 198 SER A N 1
ATOM 1496 C CA . SER A 1 198 ? -65.082 -3.654 6.664 1.00 32.66 198 SER A CA 1
ATOM 1497 C C . SER A 1 198 ? -63.930 -4.489 7.275 1.00 32.66 198 SER A C 1
ATOM 1499 O O . SER A 1 198 ? -62.922 -4.705 6.619 1.00 32.66 198 SER A O 1
ATOM 1501 N N . LYS A 1 199 ? -63.820 -4.568 8.613 1.00 31.56 199 LYS A N 1
ATOM 1502 C CA . LYS A 1 199 ? -64.242 -5.638 9.557 1.00 31.56 199 LYS A CA 1
ATOM 1503 C C . LYS A 1 199 ? -63.471 -6.981 9.467 1.00 31.56 199 LYS A C 1
ATOM 1505 O O . LYS A 1 199 ? -63.643 -7.721 8.516 1.00 31.56 199 LYS A O 1
ATOM 1510 N N . SER A 1 200 ? -62.683 -7.229 10.530 1.00 30.67 200 SER A N 1
ATOM 1511 C CA . SER A 1 200 ? -62.489 -8.470 11.325 1.00 30.67 200 SER A CA 1
ATOM 1512 C C . SER A 1 200 ? -62.427 -9.840 10.631 1.00 30.67 200 SER A C 1
ATOM 1514 O O . SER A 1 200 ? -63.402 -10.230 10.012 1.00 30.67 200 SER A O 1
ATOM 1516 N N . GLU A 1 201 ? -61.385 -10.641 10.910 1.00 33.12 201 GLU A N 1
ATOM 1517 C CA . GLU A 1 201 ? -61.459 -11.778 11.858 1.00 33.12 201 GLU A CA 1
ATOM 1518 C C . GLU A 1 201 ? -60.101 -12.500 11.999 1.00 33.12 201 GLU A C 1
ATOM 1520 O O . GLU A 1 201 ? -59.409 -12.784 11.024 1.00 33.12 201 GLU A O 1
ATOM 1525 N N . VAL A 1 202 ? -59.723 -12.787 13.245 1.00 38.50 202 VAL A N 1
ATOM 1526 C CA . VAL A 1 202 ? -58.633 -13.681 13.652 1.00 38.50 202 VAL A CA 1
ATOM 1527 C C . VAL A 1 202 ? -59.223 -15.085 13.774 1.00 38.50 202 VAL A C 1
ATOM 1529 O O . VAL A 1 202 ? -60.254 -15.240 14.418 1.00 38.50 202 VAL A O 1
ATOM 1532 N N . THR A 1 203 ? -58.569 -16.123 13.247 1.00 34.28 203 THR A N 1
ATOM 1533 C CA . THR A 1 203 ? -58.858 -17.508 13.656 1.00 34.28 203 THR A CA 1
ATOM 1534 C C . THR A 1 203 ? -57.592 -18.355 13.685 1.00 34.28 203 THR A C 1
ATOM 1536 O O . THR A 1 203 ? -56.801 -18.398 12.745 1.00 34.28 203 THR A O 1
ATOM 1539 N N . ALA A 1 204 ? -57.415 -19.005 14.832 1.00 35.34 204 ALA A N 1
ATOM 1540 C CA . ALA A 1 204 ? -56.350 -19.925 15.180 1.00 35.34 204 ALA A CA 1
ATOM 1541 C C . ALA A 1 204 ? -56.703 -21.379 14.801 1.00 35.34 204 ALA A C 1
ATOM 1543 O O . ALA A 1 204 ? -57.867 -21.747 14.871 1.00 35.34 204 ALA A O 1
ATOM 1544 N N . LYS A 1 205 ? -55.656 -22.167 14.487 1.00 41.78 205 LYS A N 1
ATOM 1545 C CA . LYS A 1 205 ? -55.466 -23.645 14.537 1.00 41.78 205 LYS A CA 1
ATOM 1546 C C . LYS A 1 205 ? -56.628 -24.596 14.168 1.00 41.78 205 LYS A C 1
ATOM 1548 O O . LYS A 1 205 ? -57.733 -24.498 14.685 1.00 41.78 205 LYS A O 1
ATOM 1553 N N . PRO A 1 206 ? -56.263 -25.734 13.548 1.00 46.84 206 PRO A N 1
ATOM 1554 C CA . PRO A 1 206 ? -56.391 -26.969 14.324 1.00 46.84 206 PRO A CA 1
ATOM 1555 C C . PRO A 1 206 ? -55.128 -27.840 14.316 1.00 46.84 206 PRO A C 1
ATOM 1557 O O . PRO A 1 206 ? -54.355 -27.891 13.366 1.00 46.84 206 PRO A O 1
ATOM 1560 N N . VAL A 1 207 ? -54.946 -28.532 15.438 1.00 46.81 207 VAL A N 1
ATOM 1561 C CA . VAL A 1 207 ? -54.051 -29.676 15.618 1.00 46.81 207 VAL A CA 1
ATOM 1562 C C . VAL A 1 207 ? -54.755 -30.902 15.034 1.00 46.81 207 VAL A C 1
ATOM 1564 O O . VAL A 1 207 ? -55.872 -31.200 15.451 1.00 46.81 207 VAL A O 1
ATOM 1567 N N . SER A 1 208 ? -54.104 -31.645 14.138 1.00 51.34 208 SER A N 1
ATOM 1568 C CA . SER A 1 208 ? -54.514 -33.008 13.775 1.00 51.34 208 SER A CA 1
ATOM 1569 C C . SER A 1 208 ? -53.439 -34.011 14.194 1.00 51.34 208 SER A C 1
ATOM 1571 O O . SER A 1 208 ? -52.306 -33.980 13.720 1.00 51.34 208 SER A O 1
ATOM 1573 N N . ARG A 1 209 ? -53.848 -34.861 15.140 1.00 48.41 209 ARG A N 1
ATOM 1574 C CA . ARG A 1 209 ? -53.232 -36.110 15.610 1.00 48.41 209 ARG A CA 1
ATOM 1575 C C . ARG A 1 209 ? -53.299 -37.215 14.537 1.00 48.41 209 ARG A C 1
ATOM 1577 O O . ARG A 1 209 ? -54.074 -37.089 13.595 1.00 48.41 209 ARG A O 1
ATOM 1584 N N . LEU A 1 210 ? -52.644 -38.335 14.877 1.00 52.34 210 LEU A N 1
ATOM 1585 C CA . LEU A 1 210 ? -52.682 -39.704 14.324 1.00 52.34 210 LEU A CA 1
ATOM 1586 C C . LEU A 1 210 ? -51.627 -39.965 13.231 1.00 52.34 210 LEU A C 1
ATOM 1588 O O . LEU A 1 210 ? -51.582 -39.236 12.251 1.00 52.34 210 LEU A O 1
ATOM 1592 N N . PHE A 1 211 ? -50.733 -40.953 13.338 1.00 48.38 211 PHE A N 1
ATOM 1593 C CA . PHE A 1 211 ? -50.680 -42.183 14.146 1.00 48.38 211 PHE A CA 1
ATOM 1594 C C . PHE A 1 211 ? -49.325 -42.359 14.840 1.00 48.38 211 PHE A C 1
ATOM 1596 O O . PHE A 1 211 ? -48.319 -41.860 14.291 1.00 48.38 211 PHE A O 1
#

pLDDT: mean 74.92, std 25.48, range [27.47, 98.06]

Foldseek 3Di:
DDDDDDDDDDDDPDDDDDDDPPDPPPDPDFADLVQDQFLQAAPQPSHGADWWKWQADPVQATHIHHPVPVVVVCVVLVQADPPPRDRHDPVNIATADFDADPVRFTAAPPVRHGDGSQFFWKAQRVPNYIHTPVVQVPPVQQADPVVRHHGDPSRIHGHDHPPDRDPPGPDDPPPPDDDDDDDDDDDDDDDDDDDDDDDDDDDDDDDDDDD